Protein AF-A0A7U7H415-F1 (afdb_monomer_lite)

Structure (mmCIF, N/CA/C/O backbone):
data_AF-A0A7U7H415-F1
#
_entry.id   AF-A0A7U7H415-F1
#
loop_
_atom_site.group_PDB
_atom_site.id
_atom_site.type_symbol
_atom_site.label_atom_id
_atom_site.label_alt_id
_atom_site.label_comp_id
_atom_site.label_asym_id
_atom_site.label_entity_id
_atom_site.label_seq_id
_atom_site.pdbx_PDB_ins_code
_atom_site.Cartn_x
_atom_site.Cartn_y
_atom_site.Cartn_z
_atom_site.occupancy
_atom_site.B_iso_or_equiv
_atom_site.auth_seq_id
_atom_site.auth_comp_id
_atom_site.auth_asym_id
_atom_site.auth_atom_id
_atom_site.pdbx_PDB_model_num
ATOM 1 N N . MET A 1 1 ? -6.967 7.975 -3.319 1.00 53.31 1 MET A N 1
ATOM 2 C CA . MET A 1 1 ? -8.063 8.878 -2.902 1.00 53.31 1 MET A CA 1
ATOM 3 C C . MET A 1 1 ? -9.198 8.940 -3.927 1.00 53.31 1 MET A C 1
ATOM 5 O O . MET A 1 1 ? -10.279 8.524 -3.580 1.00 53.31 1 MET A O 1
ATOM 9 N N . PHE A 1 2 ? -9.007 9.382 -5.179 1.00 73.94 2 PHE A N 1
ATOM 10 C CA . PHE A 1 2 ? -10.122 9.473 -6.160 1.00 73.94 2 PHE A CA 1
ATOM 11 C C . PHE A 1 2 ? -9.848 8.736 -7.474 1.00 73.94 2 PHE A C 1
ATOM 13 O O . PHE A 1 2 ? -10.173 9.219 -8.550 1.00 73.94 2 PHE A O 1
ATOM 20 N N . GLY A 1 3 ? -9.106 7.629 -7.419 1.00 70.06 3 GLY A N 1
ATOM 21 C CA . GLY A 1 3 ? -8.664 6.934 -8.634 1.00 70.06 3 GLY A CA 1
ATOM 22 C C . GLY A 1 3 ? -7.634 7.697 -9.480 1.00 70.06 3 GLY A C 1
ATOM 23 O O . GLY A 1 3 ? -7.029 7.092 -10.345 1.00 70.06 3 GLY A O 1
ATOM 24 N N . MET A 1 4 ? -7.328 8.967 -9.181 1.00 78.62 4 MET A N 1
ATOM 25 C CA . MET A 1 4 ? -6.357 9.776 -9.943 1.00 78.62 4 MET A CA 1
ATOM 26 C C . MET A 1 4 ? -4.956 9.153 -10.049 1.00 78.62 4 MET A C 1
ATOM 28 O O . MET A 1 4 ? -4.253 9.397 -11.019 1.00 78.62 4 MET A O 1
ATOM 32 N N . HIS A 1 5 ? -4.555 8.312 -9.092 1.00 79.12 5 HIS A N 1
ATOM 33 C CA . HIS A 1 5 ? -3.291 7.574 -9.172 1.00 79.12 5 HIS A CA 1
ATOM 34 C C . HIS A 1 5 ? -3.245 6.592 -10.360 1.00 79.12 5 HIS A C 1
ATOM 36 O O . HIS A 1 5 ? -2.170 6.356 -10.903 1.00 79.12 5 HIS A O 1
ATOM 42 N N . TRP A 1 6 ? -4.397 6.099 -10.836 1.00 80.25 6 TRP A N 1
ATOM 43 C CA . TRP A 1 6 ? -4.485 5.288 -12.053 1.00 80.25 6 TRP A CA 1
ATOM 44 C C . TRP A 1 6 ? -4.117 6.068 -13.316 1.00 80.25 6 TRP A C 1
ATOM 46 O O . TRP A 1 6 ? -3.720 5.446 -14.291 1.00 80.25 6 TRP A O 1
ATOM 56 N N . ALA A 1 7 ? -4.161 7.407 -13.309 1.00 80.88 7 ALA A N 1
ATOM 57 C CA . ALA A 1 7 ? -3.691 8.210 -14.440 1.00 80.88 7 ALA A CA 1
ATOM 58 C C . ALA A 1 7 ? -2.160 8.148 -14.616 1.00 80.88 7 ALA A C 1
ATOM 60 O O . ALA A 1 7 ? -1.661 8.332 -15.724 1.00 80.88 7 ALA A O 1
ATOM 61 N N . LEU A 1 8 ? -1.412 7.850 -13.546 1.00 79.50 8 LEU A N 1
ATOM 62 C CA . LEU A 1 8 ? 0.048 7.711 -13.588 1.00 79.50 8 LEU A CA 1
ATOM 63 C C . LEU A 1 8 ? 0.495 6.329 -14.089 1.00 79.50 8 LEU A C 1
ATOM 65 O O . LEU A 1 8 ? 1.617 6.191 -14.573 1.00 79.50 8 LEU A O 1
ATOM 69 N N . ILE A 1 9 ? -0.374 5.316 -14.012 1.00 81.06 9 ILE A N 1
ATOM 70 C CA . ILE A 1 9 ? -0.049 3.935 -14.397 1.00 81.06 9 ILE A CA 1
ATOM 71 C C . ILE A 1 9 ? 0.220 3.804 -15.912 1.00 81.06 9 ILE A C 1
ATOM 73 O O . ILE A 1 9 ? 1.270 3.267 -16.260 1.00 81.06 9 ILE A O 1
ATOM 77 N N . PRO A 1 10 ? -0.620 4.322 -16.836 1.00 84.31 10 PRO A N 1
ATOM 78 C CA . PRO A 1 10 ? -0.323 4.294 -18.271 1.00 84.31 10 PRO A CA 1
ATOM 79 C C . PRO A 1 10 ? 0.980 5.007 -18.636 1.00 84.31 10 PRO A C 1
ATOM 81 O O . PRO A 1 10 ? 1.718 4.538 -19.499 1.00 84.31 10 PRO A O 1
ATOM 84 N N . LEU A 1 11 ? 1.284 6.116 -17.957 1.00 83.50 11 LEU A N 1
ATOM 85 C CA . LEU A 1 11 ? 2.518 6.867 -18.174 1.00 83.50 11 LEU A CA 1
ATOM 86 C C . LEU A 1 11 ? 3.742 6.049 -17.742 1.00 83.50 11 LEU A C 1
ATOM 88 O O . LEU A 1 11 ? 4.714 5.954 -18.486 1.00 83.50 11 LEU A O 1
ATOM 92 N N . ALA A 1 12 ? 3.655 5.385 -16.590 1.00 81.38 12 ALA A N 1
ATOM 93 C CA . ALA A 1 12 ? 4.679 4.465 -16.118 1.00 81.38 12 ALA A CA 1
ATOM 94 C C . ALA A 1 12 ? 4.859 3.247 -17.045 1.00 81.38 12 ALA A C 1
ATOM 96 O O . ALA A 1 12 ? 5.986 2.832 -17.298 1.00 81.38 12 ALA A O 1
ATOM 97 N N . ILE A 1 13 ? 3.774 2.693 -17.596 1.00 82.44 13 ILE A N 1
ATOM 98 C CA . ILE A 1 13 ? 3.838 1.593 -18.575 1.00 82.44 13 ILE A CA 1
ATOM 99 C C . ILE A 1 13 ? 4.510 2.056 -19.870 1.00 82.44 13 ILE A C 1
ATOM 101 O O . ILE A 1 13 ? 5.358 1.344 -20.402 1.00 82.44 13 ILE A O 1
ATOM 105 N N . SER A 1 14 ? 4.165 3.248 -20.365 1.00 84.81 14 SER A N 1
ATOM 106 C CA . SER A 1 14 ? 4.803 3.817 -21.555 1.00 84.81 14 SER A CA 1
ATOM 107 C C . SER A 1 14 ? 6.302 4.019 -21.346 1.00 84.81 14 SER A C 1
ATOM 109 O O . SER A 1 14 ? 7.074 3.736 -22.253 1.00 84.81 14 SER A O 1
ATOM 111 N N . ASP A 1 15 ? 6.709 4.471 -20.159 1.00 82.88 15 ASP A N 1
ATOM 112 C CA . ASP A 1 15 ? 8.112 4.666 -19.784 1.00 82.88 15 ASP A CA 1
ATOM 113 C C . ASP A 1 15 ? 8.876 3.331 -19.719 1.00 82.88 15 ASP A C 1
ATOM 115 O O . ASP A 1 15 ? 9.967 3.205 -20.272 1.00 82.88 15 ASP A O 1
ATOM 119 N N . VAL A 1 16 ? 8.266 2.277 -19.160 1.00 82.06 16 VAL A N 1
ATOM 120 C CA . VAL A 1 16 ? 8.834 0.917 -19.229 1.00 82.06 16 VAL A CA 1
ATOM 121 C C . VAL A 1 16 ? 8.930 0.423 -20.679 1.00 82.06 16 VAL A C 1
ATOM 123 O O . VAL A 1 16 ? 9.919 -0.214 -21.033 1.00 82.06 16 VAL A O 1
ATOM 126 N N . ALA A 1 17 ? 7.949 0.721 -21.535 1.00 82.31 17 ALA A N 1
ATOM 127 C CA . ALA A 1 17 ? 7.946 0.282 -22.931 1.00 82.31 17 ALA A CA 1
ATOM 128 C C . ALA A 1 17 ? 9.011 0.983 -23.795 1.00 82.31 17 ALA A C 1
ATOM 130 O O . ALA A 1 17 ? 9.560 0.358 -24.702 1.00 82.31 17 ALA A O 1
ATOM 131 N N . THR A 1 18 ? 9.315 2.258 -23.531 1.00 83.50 18 THR A N 1
ATOM 132 C CA . THR A 1 18 ? 10.300 3.035 -24.302 1.00 83.50 18 THR A CA 1
ATOM 133 C C . THR A 1 18 ? 11.710 2.957 -23.723 1.00 83.50 18 THR A C 1
ATOM 135 O O . THR A 1 18 ? 12.666 2.791 -24.477 1.00 83.50 18 THR A O 1
ATOM 138 N N . ASN A 1 19 ? 11.851 3.055 -22.398 1.00 77.06 19 ASN A N 1
ATOM 139 C CA . ASN A 1 19 ? 13.138 3.124 -21.698 1.00 77.06 19 ASN A CA 1
ATOM 140 C C . ASN A 1 19 ? 13.530 1.800 -21.018 1.00 77.06 19 ASN A C 1
ATOM 142 O O . ASN A 1 19 ? 14.575 1.725 -20.368 1.00 77.06 19 ASN A O 1
ATOM 146 N N . GLY A 1 20 ? 12.693 0.759 -21.111 1.00 75.06 20 GLY A N 1
ATOM 147 C CA . GLY A 1 20 ? 12.919 -0.547 -20.478 1.00 75.06 20 GLY A CA 1
ATOM 148 C C . GLY A 1 20 ? 12.824 -0.531 -18.948 1.00 75.06 20 GLY A C 1
ATOM 149 O O . GLY A 1 20 ? 13.028 -1.558 -18.302 1.00 75.06 20 GLY A O 1
ATOM 150 N N . SER A 1 21 ? 12.563 0.631 -18.346 1.00 73.06 21 SER A N 1
ATOM 151 C CA . SER A 1 21 ? 12.574 0.830 -16.902 1.00 73.06 21 SER A CA 1
ATOM 152 C C . SER A 1 21 ? 11.798 2.092 -16.532 1.00 73.06 21 SER A C 1
ATOM 154 O O . SER A 1 21 ? 11.775 3.037 -17.314 1.00 73.06 21 SER A O 1
ATOM 156 N N . SER A 1 22 ? 11.179 2.122 -15.349 1.00 79.50 22 SER A N 1
ATOM 157 C CA . SER A 1 22 ? 10.489 3.322 -14.866 1.00 79.50 22 SER A CA 1
ATOM 158 C C . SER A 1 22 ? 10.775 3.614 -13.397 1.00 79.50 22 SER A C 1
ATOM 160 O O . SER A 1 22 ? 10.629 2.751 -12.524 1.00 79.50 22 SER A O 1
ATOM 162 N N . SER A 1 23 ? 11.164 4.863 -13.131 1.00 77.69 23 SER A N 1
ATOM 163 C CA . SER A 1 23 ? 11.317 5.419 -11.778 1.00 77.69 23 SER A CA 1
ATOM 164 C C . SER A 1 23 ? 9.987 5.913 -11.202 1.00 77.69 23 SER A C 1
ATOM 166 O O . SER A 1 23 ? 9.815 5.990 -9.989 1.00 77.69 23 SER A O 1
ATOM 168 N N . ILE A 1 24 ? 9.016 6.228 -12.063 1.00 79.19 24 ILE A N 1
ATOM 169 C CA . ILE A 1 24 ? 7.673 6.645 -11.637 1.00 79.19 24 ILE A CA 1
ATOM 170 C C . ILE A 1 24 ? 6.926 5.439 -11.074 1.00 79.19 24 ILE A C 1
ATOM 172 O O . ILE A 1 24 ? 6.303 5.532 -10.017 1.00 79.19 24 ILE A O 1
ATOM 176 N N . LEU A 1 25 ? 7.047 4.285 -11.740 1.00 79.19 25 LEU A N 1
ATOM 177 C CA . LEU A 1 25 ? 6.444 3.041 -11.271 1.00 79.19 25 LEU A CA 1
ATOM 178 C C . LEU A 1 25 ? 7.008 2.600 -9.916 1.00 79.19 25 LEU A C 1
ATOM 180 O O . LEU A 1 25 ? 6.252 2.147 -9.061 1.00 79.19 25 LEU A O 1
ATOM 184 N N . SER A 1 26 ? 8.320 2.757 -9.702 1.00 76.12 26 SER A N 1
ATOM 185 C CA . SER A 1 26 ? 8.953 2.379 -8.436 1.00 76.12 26 SER A CA 1
ATOM 186 C C . SER A 1 26 ? 8.457 3.250 -7.279 1.00 76.12 26 SER A C 1
ATOM 188 O O . SER A 1 26 ? 8.072 2.714 -6.241 1.00 76.12 26 SER A O 1
ATOM 190 N N . ALA A 1 27 ? 8.366 4.568 -7.477 1.00 79.19 27 ALA A N 1
ATOM 191 C CA . ALA A 1 27 ? 7.811 5.488 -6.485 1.00 79.19 27 ALA A CA 1
ATOM 192 C C . ALA A 1 27 ? 6.310 5.249 -6.217 1.00 79.19 27 ALA A C 1
ATOM 194 O O . ALA A 1 27 ? 5.860 5.398 -5.082 1.00 79.19 27 ALA A O 1
ATOM 195 N N . ALA A 1 28 ? 5.534 4.829 -7.223 1.00 80.25 28 ALA A N 1
ATOM 196 C CA . ALA A 1 28 ? 4.093 4.595 -7.086 1.00 80.25 28 ALA A CA 1
ATOM 197 C C . ALA A 1 28 ? 3.733 3.396 -6.186 1.00 80.25 28 ALA A C 1
ATOM 199 O O . ALA A 1 28 ? 2.608 3.316 -5.695 1.00 80.25 28 ALA A O 1
ATOM 200 N N . LEU A 1 29 ? 4.674 2.477 -5.941 1.00 80.25 29 LEU A N 1
ATOM 201 C CA . LEU A 1 29 ? 4.458 1.292 -5.100 1.00 80.25 29 LEU A CA 1
ATOM 202 C C . LEU A 1 29 ? 4.673 1.551 -3.608 1.00 80.25 29 LEU A C 1
ATOM 204 O O . LEU A 1 29 ? 4.130 0.833 -2.767 1.00 80.25 29 LEU A O 1
ATOM 208 N N . LEU A 1 30 ? 5.446 2.578 -3.265 1.00 84.31 30 LEU A N 1
ATOM 209 C CA . LEU A 1 30 ? 5.773 2.924 -1.881 1.00 84.31 30 LEU A CA 1
ATOM 210 C C . LEU A 1 30 ? 4.564 3.250 -1.012 1.00 84.31 30 LEU A C 1
ATOM 212 O O . LEU A 1 30 ? 4.520 2.732 0.104 1.00 84.31 30 LEU A O 1
ATOM 216 N N . PRO A 1 31 ? 3.560 4.007 -1.494 1.00 85.12 31 PRO A N 1
ATOM 217 C CA . PRO A 1 31 ? 2.330 4.232 -0.749 1.00 85.12 31 PRO A CA 1
ATOM 218 C C . PRO A 1 31 ? 1.690 2.949 -0.210 1.00 85.12 31 PRO A C 1
ATOM 220 O O . PRO A 1 31 ? 1.191 2.954 0.912 1.00 85.12 31 PRO A O 1
ATOM 223 N N . CYS A 1 32 ? 1.763 1.826 -0.935 1.00 85.88 32 CYS A N 1
ATOM 224 C CA . CYS A 1 32 ? 1.200 0.555 -0.473 1.00 85.88 32 CYS A CA 1
ATOM 225 C C . CYS A 1 32 ? 1.933 -0.020 0.749 1.00 85.88 32 CYS A C 1
ATOM 227 O O . CYS A 1 32 ? 1.306 -0.517 1.691 1.00 85.88 32 CYS A O 1
ATOM 229 N N . PHE A 1 33 ? 3.261 0.087 0.767 1.00 86.50 33 PHE A N 1
ATOM 230 C CA . PHE A 1 33 ? 4.087 -0.386 1.878 1.00 86.50 33 PHE A CA 1
ATOM 231 C C . PHE A 1 33 ? 4.018 0.555 3.078 1.00 86.50 33 PHE A C 1
ATOM 233 O O . PHE A 1 33 ? 3.853 0.090 4.206 1.00 86.50 33 PHE A O 1
ATOM 240 N N . THR A 1 34 ? 4.041 1.868 2.845 1.00 86.06 34 THR A N 1
ATOM 241 C CA . THR A 1 34 ? 3.857 2.863 3.905 1.00 86.06 34 THR A CA 1
ATOM 242 C C . THR A 1 34 ? 2.501 2.698 4.584 1.00 86.06 34 THR A C 1
ATOM 244 O O . THR A 1 34 ? 2.413 2.735 5.809 1.00 86.06 34 THR A O 1
ATOM 247 N N . GLN A 1 35 ? 1.447 2.433 3.808 1.00 86.69 35 GLN A N 1
ATOM 248 C CA . GLN A 1 35 ? 0.107 2.203 4.342 1.00 86.69 35 GLN A CA 1
ATOM 249 C C . GLN A 1 35 ? 0.028 0.933 5.194 1.00 86.69 35 GLN A C 1
ATOM 251 O O . GLN A 1 35 ? -0.581 0.938 6.265 1.00 86.69 35 GLN A O 1
ATOM 256 N N . THR A 1 36 ? 0.699 -0.136 4.760 1.00 87.12 36 THR A N 1
ATOM 257 C CA . THR A 1 36 ? 0.854 -1.357 5.563 1.00 87.12 36 THR A CA 1
ATOM 258 C C . THR A 1 36 ? 1.589 -1.062 6.876 1.00 87.12 36 THR A C 1
ATOM 260 O O . THR A 1 36 ? 1.157 -1.510 7.935 1.00 87.12 36 THR A O 1
ATOM 263 N N . GLY A 1 37 ? 2.642 -0.241 6.839 1.00 85.69 37 GLY A N 1
ATOM 264 C CA . GLY A 1 37 ? 3.365 0.213 8.031 1.00 85.69 37 GLY A CA 1
ATOM 265 C C . GLY A 1 37 ? 2.504 1.018 9.008 1.00 85.69 37 GLY A C 1
ATOM 266 O O . GLY A 1 37 ? 2.560 0.798 10.218 1.00 85.69 37 GLY A O 1
ATOM 267 N N . VAL A 1 38 ? 1.654 1.909 8.493 1.00 85.25 38 VAL A N 1
ATOM 268 C CA . VAL A 1 38 ? 0.708 2.695 9.303 1.00 85.25 38 VAL A CA 1
ATOM 269 C C . VAL A 1 38 ? -0.343 1.798 9.963 1.00 85.25 38 VAL A C 1
ATOM 271 O O . VAL A 1 38 ? -0.631 1.977 11.144 1.00 85.25 38 VAL A O 1
ATOM 274 N N . LEU A 1 39 ? -0.885 0.805 9.250 1.00 85.19 39 LEU A N 1
ATOM 275 C CA . LEU A 1 39 ? -1.809 -0.179 9.831 1.00 85.19 39 LEU A CA 1
ATOM 276 C C . LEU A 1 39 ? -1.162 -0.967 10.967 1.00 85.19 39 LEU A C 1
ATOM 278 O O . LEU A 1 39 ? -1.771 -1.108 12.023 1.00 85.19 39 LEU A O 1
ATOM 282 N N . VAL A 1 40 ? 0.071 -1.445 10.776 1.00 85.94 40 VAL A N 1
ATOM 283 C CA . VAL A 1 40 ? 0.816 -2.161 11.824 1.00 85.94 40 VAL A CA 1
ATOM 284 C C . VAL A 1 40 ? 1.015 -1.266 13.045 1.00 85.94 40 VAL A C 1
ATOM 286 O O . VAL A 1 40 ? 0.753 -1.700 14.167 1.00 85.94 40 VAL A O 1
ATOM 289 N N . ALA A 1 41 ? 1.395 -0.002 12.840 1.00 83.31 41 ALA A N 1
ATOM 290 C CA . ALA A 1 41 ? 1.543 0.968 13.922 1.00 83.31 41 ALA A CA 1
ATOM 291 C C . ALA A 1 41 ? 0.232 1.164 14.705 1.00 83.31 41 ALA A C 1
ATOM 293 O O . ALA A 1 41 ? 0.231 1.143 15.937 1.00 83.31 41 ALA A O 1
ATOM 294 N N . ILE A 1 42 ? -0.894 1.306 13.995 1.00 81.12 42 ILE A N 1
ATOM 295 C CA . ILE A 1 42 ? -2.226 1.448 14.596 1.00 81.12 42 ILE A CA 1
ATOM 296 C C . ILE A 1 42 ? -2.620 0.172 15.348 1.00 81.12 42 ILE A C 1
ATOM 298 O O . ILE A 1 42 ? -3.096 0.262 16.475 1.00 81.12 42 ILE A O 1
ATOM 302 N N . MET A 1 43 ? -2.382 -1.011 14.776 1.00 80.81 43 MET A N 1
ATOM 303 C CA . MET A 1 43 ? -2.710 -2.299 15.395 1.00 80.81 43 MET A CA 1
ATOM 304 C C . MET A 1 43 ? -1.915 -2.575 16.674 1.00 80.81 43 MET A C 1
ATOM 306 O O . MET A 1 43 ? -2.463 -3.162 17.603 1.00 80.81 43 MET A O 1
ATOM 310 N N . LEU A 1 44 ? -0.643 -2.166 16.729 1.00 82.06 44 LEU A N 1
ATOM 311 C CA . LEU A 1 44 ? 0.202 -2.341 17.914 1.00 82.06 44 LEU A CA 1
ATOM 312 C C . LEU A 1 44 ? -0.132 -1.342 19.029 1.00 82.06 44 LEU A C 1
ATOM 314 O O . LEU A 1 44 ? 0.009 -1.675 20.204 1.00 82.06 44 LEU A O 1
ATOM 318 N N . LYS A 1 45 ? -0.565 -0.124 18.678 1.00 77.38 45 LYS A N 1
ATOM 319 C CA . LYS A 1 45 ? -0.872 0.935 19.654 1.00 77.38 45 LYS A CA 1
ATOM 320 C C . LYS A 1 45 ? -2.327 0.966 20.109 1.00 77.38 45 LYS A C 1
ATOM 322 O O . LYS A 1 45 ? -2.596 1.427 21.218 1.00 77.38 45 LYS A O 1
ATOM 327 N N . THR A 1 46 ? -3.271 0.529 19.279 1.00 75.56 46 THR A N 1
ATOM 328 C CA . THR A 1 46 ? -4.691 0.618 19.623 1.00 75.56 46 THR A CA 1
ATOM 329 C C . THR A 1 46 ? -5.058 -0.358 20.738 1.00 75.56 46 THR A C 1
ATOM 331 O O . THR A 1 46 ? -4.750 -1.548 20.680 1.00 75.56 46 THR A O 1
ATOM 334 N N . LYS A 1 47 ? -5.750 0.151 21.760 1.00 70.25 47 LYS A N 1
ATOM 335 C CA . LYS A 1 47 ? -6.388 -0.663 22.808 1.00 70.25 47 LYS A CA 1
ATOM 336 C C . LYS A 1 47 ? -7.874 -0.903 22.526 1.00 70.25 47 LYS A C 1
ATOM 338 O O . LYS A 1 47 ? -8.489 -1.742 23.172 1.00 70.25 47 LYS A O 1
ATOM 343 N N . GLU A 1 48 ? -8.429 -0.190 21.548 1.00 77.88 48 GLU A N 1
ATOM 344 C CA . GLU A 1 48 ? -9.833 -0.265 21.154 1.00 77.88 48 GLU A CA 1
ATOM 345 C C . GLU A 1 48 ? -10.091 -1.489 20.267 1.00 77.88 48 GLU A C 1
ATOM 347 O O . GLU A 1 48 ? -9.561 -1.606 19.155 1.00 77.88 48 GLU A O 1
ATOM 352 N N . GLU A 1 49 ? -10.960 -2.387 20.731 1.00 76.25 49 GLU A N 1
ATOM 353 C CA . GLU A 1 49 ? -11.311 -3.630 20.033 1.00 76.25 49 GLU A CA 1
ATOM 354 C C . GLU A 1 49 ? -11.935 -3.370 18.652 1.00 76.25 49 GLU A C 1
ATOM 356 O O . GLU A 1 49 ? -11.635 -4.067 17.678 1.00 76.25 49 GLU A O 1
ATOM 361 N N . LYS A 1 50 ? -12.733 -2.300 18.531 1.00 77.38 50 LYS A N 1
ATOM 362 C CA . LYS A 1 50 ? -13.374 -1.895 17.269 1.00 77.38 50 LYS A CA 1
ATOM 363 C C . LYS A 1 50 ? -12.349 -1.568 16.184 1.00 77.38 50 LYS A C 1
ATOM 365 O O . LYS A 1 50 ? -12.453 -2.056 15.062 1.00 77.38 50 LYS A O 1
ATOM 370 N N . VAL A 1 51 ? -11.328 -0.783 16.530 1.00 78.69 51 VAL A N 1
ATOM 371 C CA . VAL A 1 51 ? -10.263 -0.391 15.593 1.00 78.69 51 VAL A CA 1
ATOM 372 C C . VAL A 1 51 ? -9.442 -1.613 15.193 1.00 78.69 51 VAL A C 1
ATOM 374 O O . VAL A 1 51 ? -9.115 -1.783 14.019 1.00 78.69 51 VAL A O 1
ATOM 377 N N . ARG A 1 52 ? -9.155 -2.504 16.149 1.00 79.75 52 ARG A N 1
ATOM 378 C CA . ARG A 1 52 ? -8.402 -3.737 15.901 1.00 79.75 52 ARG A CA 1
ATOM 379 C C . ARG A 1 52 ? -9.132 -4.680 14.942 1.00 79.75 52 ARG A C 1
ATOM 381 O O . ARG A 1 52 ? -8.503 -5.200 14.025 1.00 79.75 52 ARG A O 1
ATOM 388 N N . THR A 1 53 ? -10.444 -4.836 15.111 1.00 81.19 53 THR A N 1
ATOM 389 C CA . THR A 1 53 ? -11.280 -5.719 14.278 1.00 81.19 53 THR A CA 1
ATOM 390 C C . THR A 1 53 ? -11.294 -5.284 12.812 1.00 81.19 53 THR A C 1
ATOM 392 O O .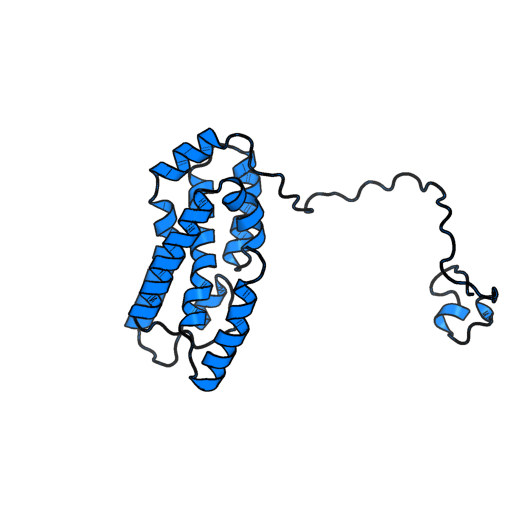 THR A 1 53 ? -11.192 -6.128 11.930 1.00 81.19 53 THR A O 1
ATOM 395 N N . ILE A 1 54 ? -11.343 -3.975 12.539 1.00 83.62 54 ILE A N 1
ATOM 396 C CA . ILE A 1 54 ? -11.332 -3.428 11.168 1.00 83.62 54 ILE A CA 1
ATOM 397 C C . ILE A 1 54 ? -9.906 -3.405 10.586 1.00 83.62 54 ILE A C 1
ATOM 399 O O . ILE A 1 54 ? -9.708 -3.606 9.388 1.00 83.62 54 ILE A O 1
ATOM 403 N N . SER A 1 55 ? -8.890 -3.198 11.430 1.00 82.38 55 SER A N 1
ATOM 404 C CA . SER A 1 55 ? -7.497 -3.075 10.978 1.00 82.38 55 SER A CA 1
ATOM 405 C C . SER A 1 55 ? -6.884 -4.401 10.525 1.00 82.38 55 SER A C 1
ATOM 407 O O . SER A 1 55 ? -6.085 -4.398 9.595 1.00 82.38 55 SER A O 1
ATOM 409 N N . ILE A 1 56 ? -7.262 -5.536 11.126 1.00 85.69 56 ILE A N 1
ATOM 410 C CA . ILE A 1 56 ? -6.749 -6.868 10.750 1.00 85.69 56 ILE A CA 1
ATOM 411 C C . ILE A 1 56 ? -7.046 -7.226 9.277 1.00 85.69 56 ILE A C 1
ATOM 413 O O . ILE A 1 56 ? -6.095 -7.498 8.541 1.00 85.69 56 ILE A O 1
ATOM 417 N N . PRO A 1 57 ? -8.307 -7.219 8.796 1.00 86.25 57 PRO A N 1
ATOM 418 C CA . PRO A 1 57 ? -8.600 -7.538 7.398 1.00 86.25 57 PRO A CA 1
ATOM 419 C C . PRO A 1 57 ? -8.019 -6.490 6.439 1.00 86.25 57 PRO A C 1
ATOM 421 O O . PRO A 1 57 ? -7.520 -6.842 5.368 1.00 86.25 57 PRO A O 1
ATOM 424 N N . ALA A 1 58 ? -8.002 -5.214 6.840 1.00 86.19 58 ALA A N 1
ATOM 425 C CA . ALA A 1 58 ? -7.375 -4.147 6.066 1.00 86.19 58 ALA A CA 1
ATOM 426 C C . ALA A 1 58 ? -5.853 -4.336 5.914 1.00 86.19 58 ALA A C 1
ATOM 428 O O . ALA A 1 58 ? -5.310 -4.066 4.844 1.00 86.19 58 ALA A O 1
ATOM 429 N N . PHE A 1 59 ? -5.176 -4.837 6.948 1.00 87.56 59 PHE A N 1
ATOM 430 C CA . PHE A 1 59 ? -3.752 -5.169 6.923 1.00 87.56 59 PHE A CA 1
ATOM 431 C C . PHE A 1 59 ? -3.448 -6.358 6.005 1.00 87.56 59 PHE A C 1
ATOM 433 O O . PHE A 1 59 ? -2.517 -6.301 5.205 1.00 87.56 59 PHE A O 1
ATOM 440 N N . VAL A 1 60 ? -4.252 -7.425 6.069 1.00 88.06 60 VAL A N 1
ATOM 441 C CA . VAL A 1 60 ? -4.085 -8.572 5.159 1.00 88.06 60 VAL A CA 1
ATOM 442 C C . VAL A 1 60 ? -4.237 -8.115 3.709 1.00 88.06 60 VAL A C 1
ATOM 444 O O . VAL A 1 60 ? -3.393 -8.426 2.873 1.00 88.06 60 VAL A O 1
ATOM 447 N N . SER A 1 61 ? -5.261 -7.310 3.425 1.00 87.94 61 SER A N 1
ATOM 448 C CA . SER A 1 61 ? -5.466 -6.707 2.108 1.00 87.94 61 SER A CA 1
ATOM 449 C C . SER A 1 61 ? -4.263 -5.867 1.655 1.00 87.94 61 SER A C 1
ATOM 451 O O . SER A 1 61 ? -3.819 -5.986 0.509 1.00 87.94 61 SER A O 1
ATOM 453 N N . SER A 1 62 ? -3.688 -5.055 2.549 1.00 86.19 62 SER A N 1
ATOM 454 C CA . SER A 1 62 ? -2.585 -4.157 2.196 1.00 86.19 62 SER A CA 1
ATOM 455 C C . SER A 1 62 ? -1.285 -4.901 1.872 1.00 86.19 62 SER A C 1
ATOM 457 O O . SER A 1 62 ? -0.558 -4.467 0.978 1.00 86.19 62 SER A O 1
ATOM 459 N N . ILE A 1 63 ? -1.024 -6.057 2.501 1.00 86.12 63 ILE A N 1
ATOM 460 C CA . ILE A 1 63 ? 0.114 -6.935 2.157 1.00 86.12 63 ILE A CA 1
ATOM 461 C C . ILE A 1 63 ? 0.050 -7.383 0.691 1.00 86.12 63 ILE A C 1
ATOM 463 O O . ILE A 1 63 ? 1.079 -7.454 0.015 1.00 86.12 63 ILE A O 1
ATOM 467 N N . PHE A 1 64 ? -1.151 -7.655 0.183 1.00 85.62 64 PHE A N 1
ATOM 468 C CA . PHE A 1 64 ? -1.369 -8.043 -1.212 1.00 85.62 64 PHE A CA 1
ATOM 469 C C . PHE A 1 64 ? -1.440 -6.846 -2.174 1.00 85.62 64 PHE A C 1
ATOM 471 O O . PHE A 1 64 ? -1.665 -7.023 -3.367 1.00 85.62 64 PHE A O 1
ATOM 478 N N . GLY A 1 65 ? -1.194 -5.629 -1.681 1.00 79.88 65 GLY A N 1
ATOM 479 C CA . GLY A 1 65 ? -1.177 -4.410 -2.487 1.00 79.88 65 GLY A CA 1
ATOM 480 C C . GLY A 1 65 ? -2.548 -3.766 -2.680 1.00 79.88 65 GLY A C 1
ATOM 481 O O . GLY A 1 65 ? -2.641 -2.782 -3.407 1.00 79.88 65 GLY A O 1
ATOM 482 N N . VAL A 1 66 ? -3.590 -4.271 -2.014 1.00 84.38 66 VAL A N 1
ATOM 483 C CA . VAL A 1 66 ? -4.940 -3.693 -2.038 1.00 84.38 66 VAL A CA 1
ATOM 484 C C . VAL A 1 66 ? -5.098 -2.803 -0.808 1.00 84.38 66 VAL A C 1
ATOM 486 O O . VAL A 1 66 ? -5.206 -3.280 0.324 1.00 84.38 66 VAL A O 1
ATOM 489 N N . THR A 1 67 ? -5.068 -1.490 -1.015 1.00 87.12 67 THR A N 1
ATOM 490 C CA . THR A 1 67 ? -4.961 -0.496 0.070 1.00 87.12 67 THR A CA 1
ATOM 491 C C . THR A 1 67 ? -6.271 0.221 0.369 1.00 87.12 67 THR A C 1
ATOM 493 O O . THR A 1 67 ? -6.376 0.917 1.375 1.00 87.12 67 THR A O 1
ATOM 496 N N . GLU A 1 68 ? -7.295 0.016 -0.448 1.00 85.12 68 GLU A N 1
ATOM 497 C CA . GLU A 1 68 ? -8.629 0.592 -0.327 1.00 85.12 68 GLU A CA 1
ATOM 498 C C . GLU A 1 68 ? -9.254 0.379 1.062 1.00 85.12 68 GLU A C 1
ATOM 500 O O . GLU A 1 68 ? -9.626 1.380 1.685 1.00 85.12 68 GLU A O 1
ATOM 505 N N . PRO A 1 69 ? -9.324 -0.849 1.618 1.00 83.44 69 PRO A N 1
ATOM 506 C CA . PRO A 1 69 ? -9.915 -1.046 2.941 1.00 83.44 69 PRO A CA 1
ATOM 507 C C . PRO A 1 69 ? -9.105 -0.368 4.053 1.00 83.44 69 PRO A C 1
ATOM 509 O O . PRO A 1 69 ? -9.678 0.117 5.024 1.00 83.44 69 PRO A O 1
ATOM 512 N N . ALA A 1 70 ? -7.785 -0.253 3.905 1.00 84.00 70 ALA A N 1
ATOM 513 C CA . ALA A 1 70 ? -6.935 0.443 4.870 1.00 84.00 70 ALA A CA 1
ATOM 514 C C . ALA A 1 70 ? -7.097 1.963 4.813 1.00 84.00 70 ALA A C 1
ATOM 516 O O . ALA A 1 70 ? -7.150 2.656 5.834 1.00 84.00 70 ALA A O 1
ATOM 517 N N . ILE A 1 71 ? -7.154 2.487 3.591 1.00 85.44 71 ILE A N 1
ATOM 518 C CA . ILE A 1 71 ? -7.311 3.902 3.315 1.00 85.44 71 ILE A CA 1
ATOM 519 C C . ILE A 1 71 ? -8.659 4.376 3.847 1.00 85.44 71 ILE A C 1
ATOM 521 O O . ILE A 1 71 ? -8.692 5.202 4.755 1.00 85.44 71 ILE A O 1
ATOM 525 N N . TYR A 1 72 ? -9.757 3.826 3.332 1.00 84.88 72 TYR A N 1
ATOM 526 C CA . TYR A 1 72 ? -11.096 4.309 3.662 1.00 84.88 72 TYR A CA 1
ATOM 527 C C . TYR A 1 72 ? -11.593 3.802 5.016 1.00 84.88 72 TYR A C 1
ATOM 529 O O . TYR A 1 72 ? -12.350 4.507 5.676 1.00 84.88 72 TYR A O 1
ATOM 537 N N . GLY A 1 73 ? -11.159 2.614 5.446 1.00 78.00 73 GLY A N 1
ATOM 538 C CA . GLY A 1 73 ? -11.641 1.999 6.682 1.00 78.00 73 GLY A CA 1
ATOM 539 C C . GLY A 1 73 ? -10.927 2.441 7.951 1.00 78.00 73 GLY A C 1
ATOM 540 O O . GLY A 1 73 ? -11.538 2.408 9.014 1.00 78.00 73 GLY A O 1
ATOM 541 N N . VAL A 1 74 ? -9.661 2.865 7.871 1.00 80.31 74 VAL A N 1
ATOM 542 C CA . VAL A 1 74 ? -8.861 3.148 9.078 1.00 80.31 74 VAL A CA 1
ATOM 543 C C . VAL A 1 74 ? -8.171 4.505 9.005 1.00 80.31 74 VAL A C 1
ATOM 545 O O . VAL A 1 74 ? -8.368 5.357 9.867 1.00 80.31 74 VAL A O 1
ATOM 548 N N . THR A 1 75 ? -7.364 4.744 7.971 1.00 80.81 75 THR A N 1
ATOM 549 C CA . THR A 1 75 ? -6.468 5.917 7.964 1.00 80.81 75 THR A CA 1
ATOM 550 C C . THR A 1 75 ? -7.157 7.234 7.601 1.00 80.81 75 THR A C 1
ATOM 552 O O . THR A 1 75 ? -6.824 8.262 8.194 1.00 80.81 75 THR A O 1
ATOM 555 N N . LEU A 1 76 ? -8.123 7.225 6.671 1.00 82.12 76 LEU A N 1
ATOM 556 C CA . LEU A 1 76 ? -8.859 8.418 6.243 1.00 82.12 76 LEU A CA 1
ATOM 557 C C . LEU A 1 76 ? -9.750 8.994 7.362 1.00 82.12 76 LEU A C 1
ATOM 559 O O . LEU A 1 76 ? -9.649 10.200 7.594 1.00 82.12 76 LEU A O 1
ATOM 563 N N . PRO A 1 77 ? -10.554 8.194 8.102 1.00 79.31 77 PRO A N 1
ATOM 564 C CA . PRO A 1 77 ? -11.343 8.712 9.224 1.00 79.31 77 PRO A CA 1
ATOM 565 C C . PRO A 1 77 ? -10.472 9.370 10.301 1.00 79.31 77 PRO A C 1
ATOM 567 O O . PRO A 1 77 ? -10.809 10.429 10.824 1.00 79.31 77 PRO A O 1
ATOM 570 N N . MET A 1 78 ? -9.292 8.798 10.562 1.00 74.88 78 MET A N 1
ATOM 571 C CA . MET A 1 78 ? -8.360 9.303 11.571 1.00 74.88 78 MET A CA 1
ATOM 572 C C . MET A 1 78 ? -7.536 10.521 11.115 1.00 74.88 78 MET A C 1
ATOM 574 O O . MET A 1 78 ? -6.887 11.135 11.961 1.00 74.88 78 MET A O 1
ATOM 578 N N . LYS A 1 79 ? -7.552 10.874 9.814 1.00 79.25 79 LYS A N 1
ATOM 579 C CA . LYS A 1 79 ? -6.863 11.999 9.131 1.00 79.25 79 LYS A CA 1
ATOM 580 C C . LYS A 1 79 ? -5.339 12.070 9.314 1.00 79.25 79 LYS A C 1
ATOM 582 O O . LYS A 1 79 ? -4.596 12.053 8.338 1.00 79.25 79 LYS A O 1
ATOM 587 N N . THR A 1 80 ? -4.849 12.133 10.546 1.00 78.06 80 THR A N 1
ATOM 588 C CA . THR A 1 80 ? -3.428 12.204 10.906 1.00 78.06 80 THR A CA 1
ATOM 589 C C . THR A 1 80 ? -2.622 11.015 10.371 1.00 78.06 80 THR A C 1
ATOM 591 O O . THR A 1 80 ? -1.604 11.256 9.720 1.00 78.06 80 THR A O 1
ATOM 594 N N . PRO A 1 81 ? -3.053 9.742 10.537 1.00 81.25 81 PRO A N 1
ATOM 595 C CA . PRO 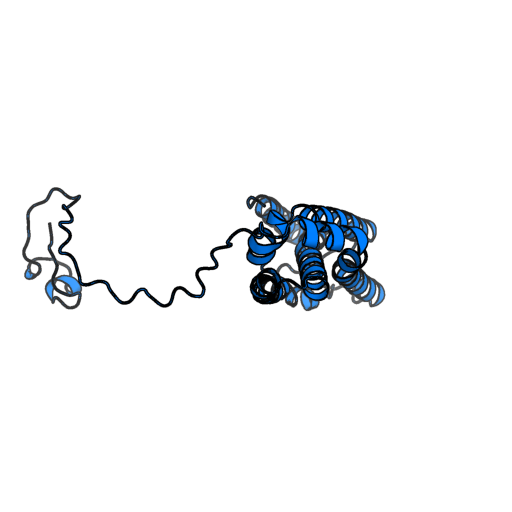A 1 81 ? -2.310 8.609 9.985 1.00 81.25 81 PRO A CA 1
ATOM 596 C C . PRO A 1 81 ? -2.238 8.649 8.456 1.00 81.25 81 PRO A C 1
ATOM 598 O O . PRO A 1 81 ? -1.222 8.267 7.880 1.00 81.25 81 PRO A O 1
ATOM 601 N N . PHE A 1 82 ? -3.281 9.173 7.804 1.00 83.75 82 PHE A N 1
ATOM 602 C CA . PHE A 1 82 ? -3.299 9.362 6.359 1.00 83.75 82 PHE A CA 1
ATOM 603 C C . PHE A 1 82 ? -2.253 10.392 5.903 1.00 83.75 82 PHE A C 1
ATOM 605 O O . PHE A 1 82 ? -1.438 10.079 5.037 1.00 83.75 82 PHE A O 1
ATOM 612 N N . TYR A 1 83 ? -2.189 11.577 6.517 1.00 83.94 83 TYR A N 1
ATOM 613 C CA . TYR A 1 83 ? -1.178 12.579 6.146 1.00 83.94 83 TYR A CA 1
ATOM 614 C C . TYR A 1 83 ? 0.254 12.096 6.384 1.00 83.94 83 TYR A C 1
ATOM 616 O O . TYR A 1 83 ? 1.130 12.351 5.557 1.00 83.94 83 TYR A O 1
ATOM 624 N N . ILE A 1 84 ? 0.487 11.348 7.466 1.00 83.75 84 ILE A N 1
ATOM 625 C CA . ILE A 1 84 ? 1.801 10.754 7.729 1.00 83.75 84 ILE A CA 1
ATOM 626 C C . ILE A 1 84 ? 2.149 9.719 6.653 1.00 83.75 84 ILE A C 1
ATOM 628 O O . ILE A 1 84 ? 3.272 9.724 6.152 1.00 83.75 84 ILE A O 1
ATOM 632 N N . SER A 1 85 ? 1.189 8.878 6.247 1.00 85.38 85 SER A N 1
ATOM 633 C CA . SER A 1 85 ? 1.402 7.916 5.159 1.00 85.38 85 SER A CA 1
ATOM 634 C C . SER A 1 85 ? 1.816 8.610 3.856 1.00 85.38 85 SER A C 1
ATOM 636 O O . SER A 1 85 ? 2.750 8.162 3.192 1.00 85.38 85 SER A O 1
ATOM 638 N N . CYS A 1 86 ? 1.196 9.747 3.526 1.00 87.56 86 CYS A N 1
ATOM 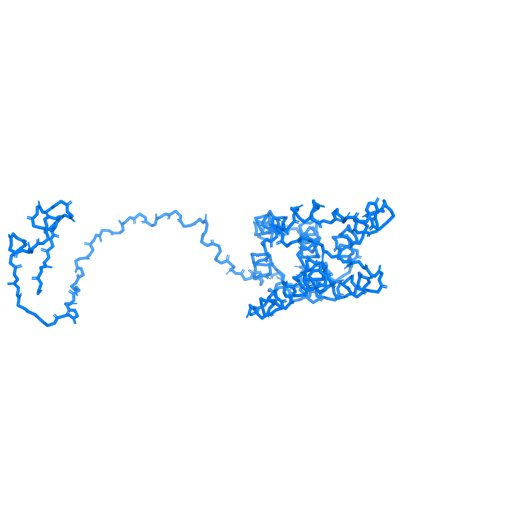639 C CA . CYS A 1 86 ? 1.529 10.524 2.336 1.00 87.56 86 CYS A CA 1
ATOM 640 C C . CYS A 1 86 ? 2.938 11.122 2.428 1.00 87.56 86 CYS A C 1
ATOM 642 O O . CYS A 1 86 ? 3.739 10.906 1.524 1.00 87.56 86 CYS A O 1
ATOM 644 N N . GLY A 1 87 ? 3.267 11.803 3.532 1.00 86.31 87 GLY A N 1
ATOM 645 C CA . GLY A 1 87 ? 4.569 12.458 3.697 1.00 86.31 87 GLY A CA 1
ATOM 646 C C . GLY A 1 87 ? 5.744 11.476 3.735 1.00 86.31 87 GLY A C 1
ATOM 647 O O . GLY A 1 87 ? 6.774 11.712 3.105 1.00 86.31 87 GLY A O 1
ATOM 648 N N . VAL A 1 88 ? 5.586 10.333 4.412 1.00 86.19 88 VAL A N 1
ATOM 649 C CA . VAL A 1 88 ? 6.620 9.283 4.430 1.00 86.19 88 VAL A CA 1
ATOM 650 C C . VAL A 1 88 ? 6.784 8.657 3.042 1.00 86.19 88 VAL A C 1
ATOM 652 O O . VAL A 1 88 ? 7.912 8.414 2.612 1.00 86.19 88 VAL A O 1
ATOM 655 N N . SER A 1 89 ? 5.683 8.436 2.316 1.00 85.88 89 SER A N 1
ATOM 656 C CA . SER A 1 89 ? 5.738 7.891 0.953 1.00 85.88 89 SER A CA 1
ATOM 657 C C . SER A 1 89 ? 6.402 8.850 -0.029 1.00 85.88 89 SER A C 1
ATOM 659 O O . SER A 1 89 ? 7.162 8.403 -0.882 1.00 85.88 89 SER A O 1
ATOM 661 N N . GLU A 1 90 ? 6.159 10.155 0.103 1.00 86.75 90 GLU A N 1
ATOM 662 C CA . GLU A 1 90 ? 6.810 11.186 -0.706 1.00 86.75 90 GLU A CA 1
ATOM 663 C C . GLU A 1 90 ? 8.320 11.220 -0.453 1.00 86.75 90 GLU A C 1
ATOM 665 O O . GLU A 1 90 ? 9.100 11.141 -1.401 1.00 86.75 90 GLU A O 1
ATOM 670 N N . LEU A 1 91 ? 8.742 11.244 0.816 1.00 87.62 91 LEU A N 1
ATOM 671 C CA . LEU A 1 91 ? 10.160 11.259 1.180 1.00 87.62 91 LEU A CA 1
ATOM 672 C C . LEU A 1 91 ? 10.887 10.004 0.675 1.00 87.62 91 LEU A C 1
ATOM 674 O O . LEU A 1 91 ? 11.979 10.092 0.111 1.00 87.62 91 LEU A O 1
ATOM 678 N N . MET A 1 92 ? 10.269 8.835 0.847 1.00 84.88 92 MET A N 1
ATOM 679 C CA . MET A 1 92 ? 10.844 7.570 0.400 1.00 84.88 92 MET A CA 1
ATOM 680 C C . MET A 1 92 ? 10.848 7.456 -1.133 1.00 84.88 92 MET A C 1
ATOM 682 O O . MET A 1 92 ? 11.812 6.954 -1.712 1.00 84.88 92 MET A O 1
ATOM 686 N N . GLY A 1 93 ? 9.810 7.965 -1.804 1.00 83.75 93 GLY A N 1
ATOM 687 C CA . GLY A 1 93 ? 9.712 7.990 -3.264 1.00 83.75 93 GLY A CA 1
ATOM 688 C C . GLY A 1 93 ? 10.757 8.911 -3.883 1.00 83.75 93 GLY A C 1
ATOM 689 O O . GLY A 1 93 ? 11.458 8.513 -4.813 1.00 83.75 93 GLY A O 1
ATOM 690 N N . ALA A 1 94 ? 10.941 10.099 -3.305 1.00 85.06 94 ALA A N 1
ATOM 691 C CA . ALA A 1 94 ? 12.003 11.020 -3.687 1.00 85.06 94 ALA A CA 1
ATOM 692 C C . ALA A 1 94 ? 13.392 10.395 -3.486 1.00 85.06 94 ALA A C 1
ATOM 694 O O . ALA A 1 94 ? 14.237 10.497 -4.375 1.00 85.06 94 ALA A O 1
ATOM 695 N N . ALA A 1 95 ? 13.616 9.684 -2.374 1.00 84.81 95 ALA A N 1
ATOM 696 C CA . ALA A 1 95 ? 14.866 8.965 -2.133 1.00 84.81 95 ALA A CA 1
ATOM 697 C C . ALA A 1 95 ? 15.123 7.874 -3.189 1.00 84.81 95 ALA A C 1
ATOM 699 O O . ALA A 1 95 ? 16.244 7.753 -3.681 1.00 84.81 95 ALA A O 1
ATOM 700 N N . MET A 1 96 ? 14.100 7.115 -3.597 1.00 80.88 96 MET A N 1
ATOM 701 C CA . MET A 1 96 ? 14.244 6.112 -4.661 1.00 80.88 96 MET A CA 1
ATOM 702 C C . MET A 1 96 ? 14.582 6.727 -6.018 1.00 80.88 96 MET A C 1
ATOM 704 O O . MET A 1 96 ? 15.431 6.188 -6.728 1.00 80.88 96 MET A O 1
ATOM 708 N N . ILE A 1 97 ? 13.961 7.857 -6.364 1.00 82.12 97 ILE A N 1
ATOM 709 C CA . ILE A 1 97 ? 14.259 8.578 -7.607 1.00 82.12 97 ILE A CA 1
ATOM 710 C C . ILE A 1 97 ? 15.687 9.144 -7.563 1.00 82.12 97 ILE A C 1
ATOM 712 O O . ILE A 1 97 ? 16.437 8.972 -8.521 1.00 82.12 97 ILE A O 1
ATOM 716 N N . ALA A 1 98 ? 16.095 9.754 -6.445 1.00 82.62 98 ALA A N 1
ATOM 717 C CA . ALA A 1 98 ? 17.435 10.320 -6.272 1.00 82.62 98 ALA A CA 1
ATOM 718 C C . ALA A 1 98 ? 18.553 9.264 -6.345 1.00 82.62 98 ALA A C 1
ATOM 720 O O . ALA A 1 98 ? 19.657 9.560 -6.797 1.00 82.62 98 ALA A O 1
ATOM 721 N N . LEU A 1 99 ? 18.267 8.029 -5.925 1.00 79.75 99 LEU A N 1
ATOM 722 C CA . LEU A 1 99 ? 19.201 6.899 -5.948 1.00 79.75 99 LEU A CA 1
ATOM 723 C C . LEU A 1 99 ? 19.153 6.096 -7.268 1.00 79.75 99 LEU A C 1
ATOM 725 O O . LEU A 1 99 ? 19.722 5.006 -7.338 1.00 79.75 99 LEU A O 1
ATOM 729 N N . ASP A 1 100 ? 18.476 6.616 -8.301 1.00 76.69 100 ASP A N 1
ATOM 730 C CA . ASP A 1 100 ? 18.262 5.987 -9.617 1.00 76.69 100 ASP A CA 1
ATOM 731 C C . ASP A 1 100 ? 17.690 4.557 -9.527 1.00 76.69 100 ASP A C 1
ATOM 733 O O . ASP A 1 100 ? 18.070 3.630 -10.253 1.00 76.69 100 ASP A O 1
ATOM 737 N N . ILE A 1 101 ? 16.766 4.344 -8.586 1.00 73.81 101 ILE A N 1
ATOM 738 C CA . ILE A 1 101 ? 16.140 3.044 -8.363 1.00 73.81 101 ILE A CA 1
ATOM 739 C C . ILE A 1 101 ? 14.943 2.879 -9.300 1.00 73.81 101 ILE A C 1
ATOM 741 O O . ILE A 1 101 ? 13.824 3.321 -9.027 1.00 73.81 101 ILE A O 1
ATOM 745 N N . LYS A 1 102 ? 15.194 2.171 -10.398 1.00 74.00 102 LYS A N 1
ATOM 746 C CA . LYS A 1 102 ? 14.199 1.854 -11.423 1.00 74.00 102 LYS A CA 1
ATOM 747 C C . LYS A 1 102 ? 13.573 0.476 -11.237 1.00 74.00 102 LYS A C 1
ATOM 749 O O . LYS A 1 102 ? 14.217 -0.458 -10.745 1.00 74.00 102 LYS A O 1
ATOM 754 N N . MET A 1 103 ? 12.327 0.353 -11.685 1.00 71.38 103 MET A N 1
ATOM 755 C CA . MET A 1 103 ? 11.611 -0.914 -11.791 1.00 71.38 103 MET A CA 1
ATOM 756 C C . MET A 1 103 ? 11.553 -1.372 -13.252 1.00 71.38 103 MET A C 1
ATOM 758 O O . MET A 1 103 ? 11.339 -0.552 -14.142 1.00 71.38 103 MET A O 1
ATOM 762 N N . TYR A 1 104 ? 11.749 -2.672 -13.485 1.00 69.25 104 TYR A N 1
ATOM 763 C CA . TYR A 1 104 ? 11.888 -3.265 -14.827 1.00 69.25 104 TYR A CA 1
ATOM 764 C C . TYR A 1 104 ? 10.722 -4.194 -15.204 1.00 69.25 104 TYR A C 1
ATOM 766 O O . TYR A 1 104 ? 10.690 -4.736 -16.302 1.00 69.25 104 TYR A O 1
ATOM 774 N N . SER A 1 105 ? 9.772 -4.414 -14.291 1.00 68.62 105 SER A N 1
ATOM 775 C CA . SER A 1 105 ? 8.610 -5.278 -14.505 1.00 68.62 105 SER A CA 1
ATOM 776 C C . SER A 1 105 ? 7.383 -4.696 -13.815 1.00 68.62 105 SER A C 1
ATOM 778 O O . SER A 1 105 ? 7.475 -4.215 -12.690 1.00 68.62 105 SER A O 1
ATOM 780 N N . THR A 1 106 ? 6.233 -4.756 -14.483 1.00 63.81 106 THR A N 1
ATOM 781 C CA . THR A 1 106 ? 4.952 -4.179 -14.032 1.00 63.81 106 THR A CA 1
ATOM 782 C C . THR A 1 106 ? 4.001 -5.245 -13.457 1.00 63.81 106 THR A C 1
ATOM 784 O O . THR A 1 106 ? 2.795 -5.042 -13.413 1.00 63.81 106 THR A O 1
ATOM 787 N N . GLY A 1 107 ? 4.513 -6.419 -13.064 1.00 61.06 107 GLY A N 1
ATOM 788 C CA . GLY A 1 107 ? 3.669 -7.599 -12.815 1.00 61.06 107 GLY A CA 1
ATOM 789 C C . GLY A 1 107 ? 3.196 -7.833 -11.374 1.00 61.06 107 GLY A C 1
ATOM 790 O O . GLY A 1 107 ? 2.197 -8.517 -11.175 1.00 61.06 107 GLY A O 1
ATOM 791 N N . GLY A 1 108 ? 3.897 -7.315 -10.364 1.00 66.62 108 GLY A N 1
ATOM 792 C CA . GLY A 1 108 ? 3.612 -7.631 -8.960 1.00 66.62 108 GLY A CA 1
ATOM 793 C C . GLY A 1 108 ? 3.032 -6.458 -8.179 1.00 66.62 108 GLY A C 1
ATOM 794 O O . GLY A 1 108 ? 3.604 -5.374 -8.207 1.00 66.62 108 GLY A O 1
ATOM 795 N N . LEU A 1 109 ? 1.947 -6.690 -7.433 1.00 73.50 109 LEU A N 1
ATOM 796 C CA . LEU A 1 109 ? 1.436 -5.778 -6.401 1.00 73.50 109 LEU A CA 1
ATOM 797 C C . LEU A 1 109 ? 1.719 -6.342 -5.001 1.00 73.50 109 LEU A C 1
ATOM 799 O O . LEU A 1 109 ? 1.829 -7.556 -4.813 1.00 73.50 109 LEU A O 1
ATOM 803 N N . GLY A 1 110 ? 1.866 -5.452 -4.018 1.00 79.38 110 GLY A N 1
ATOM 804 C CA . GLY A 1 110 ? 2.145 -5.831 -2.631 1.00 79.38 110 GLY A CA 1
ATOM 805 C C . GLY A 1 110 ? 3.428 -6.653 -2.493 1.00 79.38 110 GLY A C 1
ATOM 806 O O . GLY A 1 110 ? 4.457 -6.327 -3.080 1.00 79.38 110 GLY A O 1
ATOM 807 N N . VAL A 1 111 ? 3.366 -7.761 -1.753 1.00 77.12 111 VAL A N 1
ATOM 808 C CA . VAL A 1 111 ? 4.497 -8.690 -1.561 1.00 77.12 111 VAL A CA 1
ATOM 809 C C . VAL A 1 111 ? 5.064 -9.241 -2.881 1.00 77.12 111 VAL A C 1
ATOM 811 O O . VAL A 1 111 ? 6.256 -9.526 -2.980 1.00 77.12 111 VAL A O 1
ATOM 814 N N . PHE A 1 112 ? 4.260 -9.323 -3.944 1.00 78.81 112 PHE A N 1
ATOM 815 C CA . PHE A 1 112 ? 4.719 -9.812 -5.250 1.00 78.81 112 PHE A CA 1
ATOM 816 C C . PHE A 1 112 ? 5.574 -8.794 -6.018 1.00 78.81 112 PHE A C 1
ATOM 818 O O . PHE A 1 112 ? 6.116 -9.104 -7.081 1.00 78.81 112 PHE A O 1
ATOM 825 N N . VAL A 1 113 ? 5.758 -7.592 -5.470 1.00 77.06 113 VAL A N 1
ATOM 826 C CA . VAL A 1 113 ? 6.736 -6.619 -5.967 1.00 77.06 113 VAL A CA 1
ATOM 827 C C . VAL A 1 113 ? 8.167 -7.137 -5.778 1.00 77.06 113 VAL A C 1
ATOM 829 O O . VAL A 1 113 ? 9.029 -6.801 -6.584 1.00 77.06 113 VAL A O 1
ATOM 832 N N . PHE A 1 114 ? 8.440 -7.992 -4.782 1.00 74.31 114 PHE A N 1
ATOM 833 C CA . PHE A 1 114 ? 9.806 -8.438 -4.473 1.00 74.31 114 PHE A CA 1
ATOM 834 C C . PHE A 1 114 ? 10.534 -9.115 -5.651 1.00 74.31 114 PHE A C 1
ATOM 836 O O . PHE A 1 114 ? 11.653 -8.697 -5.953 1.00 74.31 114 PHE A O 1
ATOM 843 N N . PRO A 1 115 ? 9.927 -10.066 -6.390 1.00 73.38 115 PRO A N 1
ATOM 844 C CA . PRO A 1 115 ? 10.506 -10.573 -7.636 1.00 73.38 115 PRO A CA 1
ATOM 845 C C . PRO A 1 115 ? 10.728 -9.492 -8.702 1.00 73.38 115 PRO A C 1
ATOM 847 O O . PRO A 1 115 ? 11.722 -9.522 -9.420 1.00 73.38 115 PRO A O 1
ATOM 850 N N . SER A 1 116 ? 9.832 -8.506 -8.781 1.00 70.50 116 SER A N 1
ATOM 851 C CA . SER A 1 116 ? 9.888 -7.426 -9.778 1.00 70.50 116 SER A CA 1
ATOM 852 C C . SER A 1 116 ? 10.984 -6.385 -9.490 1.00 70.50 116 SER A C 1
ATOM 854 O O . SER A 1 116 ? 11.335 -5.591 -10.364 1.00 70.50 116 SER A O 1
ATOM 856 N N . LEU A 1 117 ? 11.553 -6.393 -8.277 1.00 67.88 117 LEU A N 1
ATOM 857 C CA . LEU A 1 117 ? 12.705 -5.572 -7.886 1.00 67.88 117 LEU A CA 1
ATOM 858 C C . LEU A 1 117 ? 14.047 -6.191 -8.288 1.00 67.88 117 LEU A C 1
ATOM 860 O O . LEU A 1 117 ? 15.073 -5.515 -8.169 1.00 67.88 117 LEU A O 1
ATOM 864 N N . ILE A 1 118 ? 14.073 -7.444 -8.749 1.00 69.81 118 ILE A N 1
ATOM 865 C CA . ILE A 1 118 ? 15.280 -8.085 -9.275 1.00 69.81 118 ILE A CA 1
ATOM 866 C C . ILE A 1 118 ? 15.507 -7.521 -10.683 1.00 69.81 118 ILE A C 1
ATOM 868 O O . ILE A 1 118 ? 14.862 -7.915 -11.649 1.00 69.81 118 ILE A O 1
ATOM 872 N N . GLY A 1 119 ? 16.379 -6.516 -10.779 1.00 64.69 119 GLY A N 1
ATOM 873 C CA . GLY A 1 119 ? 16.725 -5.881 -12.051 1.00 64.69 119 GLY A CA 1
ATOM 874 C C . GLY A 1 119 ? 17.738 -6.700 -12.851 1.00 64.69 119 GLY A C 1
ATOM 875 O O . GLY A 1 119 ? 18.527 -7.451 -12.279 1.00 64.69 119 GLY A O 1
ATOM 876 N N . GLN A 1 120 ? 17.757 -6.483 -14.167 1.00 58.16 120 GLN A N 1
ATOM 877 C CA . GLN A 1 120 ? 18.690 -7.135 -15.097 1.00 58.16 120 GLN A CA 1
ATOM 878 C C . GLN A 1 120 ? 20.170 -6.787 -14.829 1.00 58.16 120 GLN A C 1
ATOM 880 O O . GLN A 1 120 ? 21.050 -7.541 -15.228 1.00 58.16 120 GLN A O 1
ATOM 885 N N . ASP A 1 121 ? 20.447 -5.705 -14.088 1.00 62.66 121 ASP A N 1
ATOM 886 C CA . ASP A 1 121 ? 21.800 -5.270 -13.704 1.00 62.66 121 ASP A CA 1
ATOM 887 C C . ASP A 1 121 ? 22.547 -6.259 -12.781 1.00 62.66 121 ASP A C 1
ATOM 889 O O . ASP A 1 121 ? 23.759 -6.135 -12.615 1.00 62.66 121 ASP A O 1
ATOM 893 N N . GLY A 1 122 ? 21.853 -7.177 -12.088 1.00 62.44 122 GLY A N 1
ATOM 894 C CA . GLY A 1 122 ? 22.470 -8.161 -11.175 1.00 62.44 122 GLY A CA 1
ATOM 895 C C . GLY A 1 122 ? 23.219 -7.577 -9.959 1.00 62.44 122 GLY A C 1
ATOM 896 O O . GLY A 1 122 ? 23.806 -8.319 -9.172 1.00 62.44 122 GLY A O 1
ATOM 897 N N . SER A 1 123 ? 23.209 -6.253 -9.773 1.00 72.69 123 SER A N 1
ATOM 898 C CA . SER A 1 123 ? 23.938 -5.575 -8.698 1.00 72.69 123 SER A CA 1
ATOM 899 C C . SER A 1 123 ? 23.278 -5.806 -7.336 1.00 72.69 123 SER A C 1
ATOM 901 O O . SER A 1 123 ? 22.226 -5.237 -7.026 1.00 72.69 123 SER A O 1
ATOM 903 N N . LEU A 1 124 ? 23.943 -6.599 -6.490 1.00 73.88 124 LEU A N 1
ATOM 904 C CA . LEU A 1 124 ? 23.497 -6.903 -5.126 1.00 73.88 124 LEU A CA 1
ATOM 905 C C . LEU A 1 124 ? 23.336 -5.644 -4.258 1.00 73.88 124 LEU A C 1
ATOM 907 O O . LEU A 1 124 ? 22.449 -5.606 -3.412 1.00 73.88 124 LEU A O 1
ATOM 911 N N . LEU A 1 125 ? 24.130 -4.595 -4.504 1.00 76.94 125 LEU A N 1
ATOM 912 C CA . LEU A 1 125 ? 24.074 -3.340 -3.747 1.00 76.94 125 LEU A CA 1
ATOM 913 C C . LEU A 1 125 ? 22.780 -2.558 -4.019 1.00 76.94 125 LEU A C 1
ATOM 915 O O . LEU A 1 125 ? 22.097 -2.131 -3.085 1.00 76.94 125 LEU A O 1
ATOM 919 N N . LYS A 1 126 ? 22.400 -2.403 -5.296 1.00 74.31 126 LYS A N 1
ATOM 920 C CA . LYS A 1 126 ? 21.129 -1.755 -5.665 1.00 74.31 126 LYS A CA 1
ATOM 921 C C . LYS A 1 126 ? 19.934 -2.582 -5.191 1.00 74.31 126 LYS A C 1
ATOM 923 O O . LYS A 1 126 ? 18.926 -2.015 -4.778 1.00 74.31 126 LYS A O 1
ATOM 928 N N . LEU A 1 127 ? 20.055 -3.911 -5.214 1.00 76.94 127 LEU A N 1
ATOM 929 C CA . LEU A 1 127 ? 19.037 -4.812 -4.684 1.00 76.94 127 LEU A CA 1
ATOM 930 C C . LEU A 1 127 ? 18.866 -4.634 -3.168 1.00 76.94 127 LEU A C 1
ATOM 932 O O . LEU A 1 127 ? 17.747 -4.413 -2.711 1.00 76.94 127 LEU A O 1
ATOM 936 N N . SER A 1 128 ? 19.954 -4.633 -2.390 1.00 77.88 128 SER A N 1
ATOM 937 C CA . SER A 1 128 ? 19.882 -4.403 -0.941 1.00 77.88 128 SER A CA 1
ATOM 938 C C . SER A 1 128 ? 19.311 -3.029 -0.595 1.00 77.88 128 SER A C 1
ATOM 940 O O . SER A 1 128 ? 18.527 -2.913 0.342 1.00 77.88 128 SER A O 1
ATOM 942 N N . LEU A 1 129 ? 19.633 -1.999 -1.384 1.00 79.50 129 LEU A N 1
ATOM 943 C CA . LEU A 1 129 ? 19.106 -0.647 -1.198 1.00 79.50 129 LEU A CA 1
ATOM 944 C C . LEU A 1 129 ? 17.590 -0.580 -1.455 1.00 79.50 129 LEU A C 1
ATOM 946 O O . LEU A 1 129 ? 16.871 0.067 -0.698 1.00 79.50 129 LEU A O 1
ATOM 950 N N . ARG A 1 130 ? 17.085 -1.307 -2.464 1.00 79.88 130 ARG A N 1
ATOM 951 C CA . ARG A 1 130 ? 15.639 -1.453 -2.731 1.00 79.88 130 ARG A CA 1
ATOM 952 C C . ARG A 1 130 ? 14.908 -2.076 -1.541 1.00 79.88 130 ARG A C 1
ATOM 954 O O . ARG A 1 130 ? 13.909 -1.529 -1.083 1.00 79.88 130 ARG A O 1
ATOM 961 N N . PHE A 1 131 ? 15.422 -3.190 -1.016 1.00 81.38 131 PHE A N 1
ATOM 962 C CA . PHE A 1 131 ? 14.841 -3.857 0.156 1.00 81.38 131 PHE A CA 1
ATOM 963 C C . PHE A 1 131 ? 14.918 -2.996 1.424 1.00 81.38 131 PHE A C 1
ATOM 965 O O . PH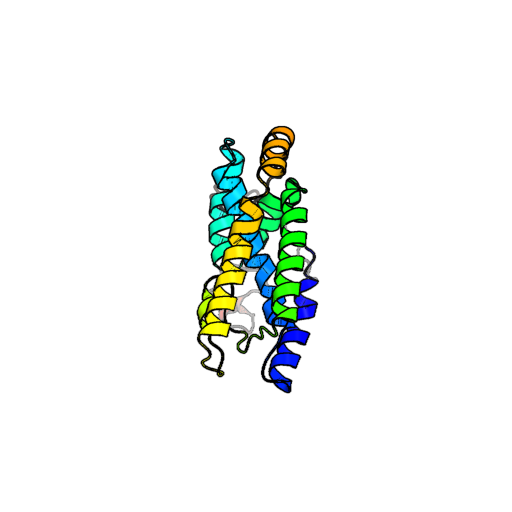E A 1 131 ? 13.963 -2.974 2.204 1.00 81.38 131 PHE A O 1
ATOM 972 N N . LEU A 1 132 ? 16.019 -2.262 1.615 1.00 84.25 132 LEU A N 1
ATOM 973 C CA . LEU A 1 132 ? 16.194 -1.339 2.735 1.00 84.25 132 LEU A CA 1
ATOM 974 C C . LEU A 1 132 ? 15.134 -0.233 2.708 1.00 84.25 132 LEU A C 1
ATOM 976 O O . LEU A 1 132 ? 14.465 -0.021 3.712 1.00 84.25 132 LEU A O 1
ATOM 980 N N . LEU A 1 133 ? 14.946 0.439 1.568 1.00 81.88 133 LEU A N 1
ATOM 981 C CA . LEU A 1 133 ? 13.978 1.535 1.441 1.00 81.88 133 LEU A CA 1
ATOM 982 C C . LEU A 1 133 ? 12.534 1.054 1.618 1.00 81.88 133 LEU A C 1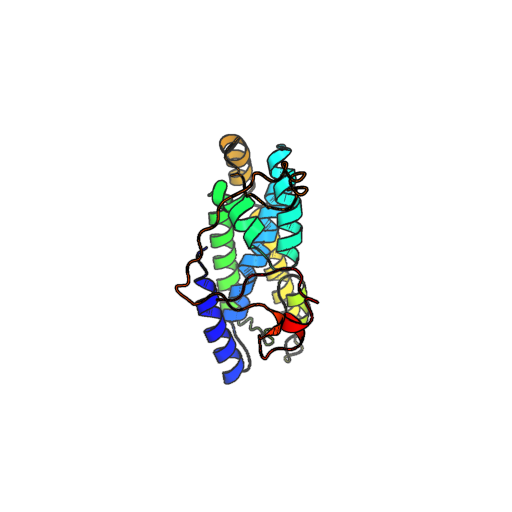
ATOM 984 O O . LEU A 1 133 ? 11.753 1.721 2.290 1.00 81.88 133 LEU A O 1
ATOM 988 N N . LEU A 1 134 ? 12.186 -0.132 1.109 1.00 81.62 134 LEU A N 1
ATOM 989 C CA . LEU A 1 134 ? 10.866 -0.728 1.354 1.00 81.62 134 LEU A CA 1
ATOM 990 C C . LEU A 1 134 ? 10.650 -1.078 2.826 1.00 81.62 134 LEU A C 1
ATOM 992 O O . LEU A 1 134 ? 9.584 -0.811 3.375 1.00 81.62 134 LEU A O 1
ATOM 996 N N . SER A 1 135 ? 11.670 -1.624 3.486 1.00 83.12 135 SER A N 1
ATOM 997 C CA . SER A 1 135 ? 11.608 -1.899 4.923 1.00 83.12 135 SER A CA 1
ATOM 998 C C . SER A 1 135 ? 11.454 -0.598 5.715 1.00 83.12 135 SER A C 1
ATOM 1000 O O . SER A 1 135 ? 10.586 -0.495 6.579 1.00 83.12 135 SER A O 1
ATOM 1002 N N . LEU A 1 136 ? 12.227 0.437 5.377 1.00 83.94 136 LEU A N 1
ATOM 1003 C CA . LEU A 1 136 ? 12.098 1.761 5.983 1.00 83.94 136 LEU A CA 1
ATOM 1004 C C . LEU A 1 136 ? 10.717 2.377 5.724 1.00 83.94 136 LEU A C 1
ATOM 1006 O O . LEU A 1 136 ? 10.178 3.000 6.630 1.00 83.94 136 LEU A O 1
ATOM 1010 N N . ALA A 1 137 ? 10.103 2.166 4.557 1.00 82.38 137 ALA A N 1
ATOM 1011 C CA . ALA A 1 137 ? 8.743 2.633 4.282 1.00 82.38 137 ALA A CA 1
ATOM 1012 C C . ALA A 1 137 ? 7.714 2.007 5.240 1.00 82.38 137 ALA A C 1
ATOM 1014 O O . ALA A 1 137 ? 6.782 2.682 5.667 1.00 82.38 137 ALA A O 1
ATOM 1015 N N . VAL A 1 138 ? 7.903 0.741 5.629 1.00 82.81 138 VAL A N 1
ATOM 1016 C CA . VAL A 1 138 ? 7.026 0.039 6.583 1.00 82.81 138 VAL A CA 1
ATOM 1017 C C . VAL A 1 138 ? 7.295 0.471 8.032 1.00 82.81 138 VAL A C 1
ATOM 1019 O O . VAL A 1 138 ? 6.357 0.659 8.806 1.00 82.81 138 VAL A O 1
ATOM 1022 N N . PHE A 1 139 ? 8.560 0.652 8.423 1.00 82.12 139 PHE A N 1
ATOM 1023 C CA . PHE A 1 139 ? 8.929 0.946 9.816 1.00 82.12 139 PHE A CA 1
ATOM 1024 C C . PHE A 1 139 ? 8.933 2.440 10.169 1.00 82.12 139 PHE A C 1
ATOM 1026 O O . PHE A 1 139 ? 8.645 2.793 11.313 1.00 82.12 139 PHE A O 1
ATOM 1033 N N . SER A 1 140 ? 9.219 3.332 9.218 1.00 80.12 140 SER A N 1
ATOM 1034 C CA . SER A 1 140 ? 9.286 4.781 9.455 1.00 80.12 140 SER A CA 1
ATOM 1035 C C . SER A 1 140 ? 7.963 5.397 9.927 1.00 80.12 140 SER A C 1
ATOM 1037 O O . SER A 1 140 ? 8.018 6.286 10.768 1.00 80.12 140 SER A O 1
ATOM 1039 N N . PRO A 1 141 ? 6.775 4.954 9.475 1.00 74.06 141 PRO A N 1
ATOM 1040 C CA . PRO A 1 141 ? 5.522 5.407 10.062 1.00 74.06 141 PRO A CA 1
ATOM 1041 C C . PRO A 1 141 ? 5.344 4.892 11.492 1.00 74.06 141 PRO A C 1
ATOM 1043 O O . PRO A 1 141 ? 4.763 5.571 12.316 1.00 74.06 141 PRO A O 1
ATOM 1046 N N . SER A 1 142 ? 5.874 3.724 11.857 1.00 70.12 142 SER A N 1
ATOM 1047 C CA . SER A 1 142 ? 5.731 3.227 13.235 1.00 70.12 142 SER A CA 1
ATOM 1048 C C . SER A 1 142 ? 6.510 4.057 14.266 1.00 70.12 142 SER A C 1
ATOM 1050 O O . SER A 1 142 ? 6.158 4.041 15.442 1.00 70.12 142 SER A O 1
ATOM 1052 N N . SER A 1 143 ? 7.547 4.803 13.861 1.00 63.00 143 SER A N 1
ATOM 1053 C CA . SER A 1 143 ? 8.414 5.559 14.779 1.00 63.00 143 SER A CA 1
ATOM 1054 C C . SER A 1 143 ? 7.861 6.925 15.201 1.00 63.00 143 SER A C 1
ATOM 1056 O O . SER A 1 143 ? 8.294 7.458 16.226 1.00 63.00 143 SER A O 1
ATOM 1058 N N . SER A 1 144 ? 6.864 7.474 14.498 1.00 64.38 144 SER A N 1
ATOM 1059 C CA . SER A 1 144 ? 6.153 8.725 14.837 1.00 64.38 144 SER A CA 1
ATOM 1060 C C . SER A 1 144 ? 5.219 8.570 16.056 1.00 64.38 144 SER A C 1
ATOM 1062 O O . SER A 1 144 ? 4.073 9.013 16.070 1.00 64.38 144 SER A O 1
ATOM 1064 N N . ASN A 1 145 ? 5.717 7.922 17.112 1.00 58.16 145 ASN A N 1
ATOM 1065 C CA . ASN A 1 145 ? 4.999 7.420 18.285 1.00 58.16 145 ASN A CA 1
ATOM 1066 C C . ASN A 1 145 ? 4.072 8.433 18.976 1.00 58.16 145 ASN A C 1
ATOM 1068 O O . ASN A 1 145 ? 3.064 8.015 19.544 1.00 58.16 145 ASN A O 1
ATOM 1072 N N . SER A 1 146 ? 4.395 9.726 18.915 1.00 54.44 146 SER A N 1
ATOM 1073 C CA . SER A 1 146 ? 3.664 10.806 19.591 1.00 54.44 146 SER A CA 1
ATOM 1074 C C . SER A 1 146 ? 2.305 11.125 18.944 1.00 54.44 146 SER A C 1
ATOM 1076 O O . SER A 1 146 ? 1.325 11.374 19.642 1.00 54.44 146 SER A O 1
ATOM 1078 N N . LEU A 1 147 ? 2.202 11.055 17.610 1.00 55.78 147 LEU A N 1
ATOM 1079 C CA . LEU A 1 147 ? 0.997 11.500 16.894 1.00 55.78 147 LEU A CA 1
ATOM 1080 C C . LEU A 1 147 ? -0.115 10.441 16.860 1.00 55.78 147 LEU A C 1
ATOM 1082 O O . LEU A 1 147 ? -1.296 10.785 16.837 1.00 55.78 147 LEU A O 1
ATOM 1086 N N . TYR A 1 148 ? 0.247 9.156 16.897 1.00 60.81 148 TYR A N 1
ATOM 1087 C CA . TYR A 1 148 ? -0.719 8.050 16.880 1.00 60.81 148 TYR A CA 1
ATOM 1088 C C . TYR A 1 148 ? -1.478 7.918 18.195 1.00 60.81 148 TYR A C 1
ATOM 1090 O O . TYR A 1 148 ? -2.673 7.651 18.198 1.00 60.81 148 TYR A O 1
ATOM 1098 N N . GLU A 1 149 ? -0.781 8.105 19.311 1.00 56.41 149 GLU A N 1
ATOM 1099 C CA . GLU A 1 149 ? -1.325 7.870 20.648 1.00 56.41 149 GLU A CA 1
ATOM 1100 C C . GLU A 1 149 ? -2.287 8.984 21.066 1.00 56.41 149 GLU A C 1
ATOM 1102 O O . GLU A 1 149 ? -3.375 8.706 21.564 1.00 56.41 149 GLU A O 1
ATOM 1107 N N . TYR A 1 150 ? -1.938 10.234 20.743 1.00 52.38 150 TYR A N 1
ATOM 1108 C CA . TYR A 1 150 ? -2.809 11.389 20.950 1.00 52.38 150 TYR A CA 1
ATOM 1109 C C . TYR A 1 150 ? -4.124 11.263 20.165 1.00 52.38 150 TYR A C 1
ATOM 1111 O O . TYR A 1 150 ? -5.199 11.488 20.715 1.00 52.38 150 TYR A O 1
ATOM 1119 N N . GLN A 1 151 ? -4.065 10.851 18.894 1.00 57.22 151 GLN A N 1
ATOM 1120 C CA . GLN A 1 151 ? -5.251 10.812 18.037 1.00 57.22 151 GLN A CA 1
ATOM 1121 C C . GLN A 1 151 ? -6.071 9.524 18.179 1.00 57.22 151 GLN A C 1
ATOM 1123 O O . GLN A 1 151 ? -7.281 9.605 18.048 1.00 57.22 151 GLN A O 1
ATOM 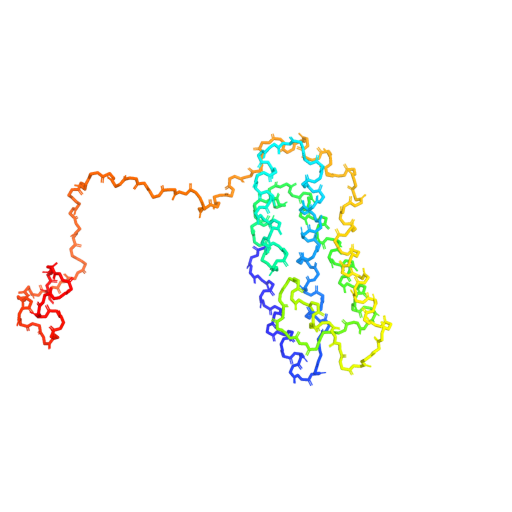1128 N N . ILE A 1 152 ? -5.484 8.352 18.467 1.00 58.78 152 ILE A N 1
ATOM 1129 C CA . ILE A 1 152 ? -6.276 7.141 18.783 1.00 58.78 152 ILE A CA 1
ATOM 1130 C C . ILE A 1 152 ? -7.159 7.397 20.012 1.00 58.78 152 ILE A C 1
ATOM 1132 O O . ILE A 1 152 ? -8.301 6.950 20.045 1.00 58.78 152 ILE A O 1
ATOM 1136 N N . TYR A 1 153 ? -6.654 8.169 20.978 1.00 52.34 153 TYR A N 1
ATOM 1137 C CA . TYR A 1 153 ? -7.396 8.548 22.177 1.00 52.34 153 TYR A CA 1
ATOM 1138 C C . TYR A 1 153 ? -8.458 9.632 21.905 1.00 52.34 153 TYR A C 1
ATOM 1140 O O . TYR A 1 153 ? -9.571 9.539 22.412 1.00 52.34 153 TYR A O 1
ATOM 1148 N N . ASN A 1 154 ? -8.154 10.634 21.066 1.00 51.44 154 ASN A N 1
ATOM 1149 C CA . ASN A 1 154 ? -9.088 11.729 20.747 1.00 51.44 154 ASN A CA 1
ATOM 1150 C C . ASN A 1 154 ? -10.102 11.392 19.633 1.00 51.44 154 ASN A C 1
ATOM 1152 O O . ASN A 1 154 ? -11.187 11.955 19.589 1.00 51.44 154 ASN A O 1
ATOM 1156 N N . SER A 1 155 ? -9.765 10.461 18.739 1.00 53.22 155 SER A N 1
ATOM 1157 C CA . SER A 1 155 ? -10.637 9.915 17.687 1.00 53.22 155 SER A CA 1
ATOM 1158 C C . SER A 1 155 ? -11.486 8.744 18.200 1.00 53.22 155 SER A C 1
ATOM 1160 O O . SER A 1 155 ? -12.015 7.969 17.393 1.00 53.22 155 SER A O 1
ATOM 1162 N N . GLY A 1 156 ? -11.597 8.598 19.527 1.00 47.25 156 GLY A N 1
ATOM 1163 C CA . GLY A 1 156 ? -12.462 7.636 20.195 1.00 47.25 156 GLY A CA 1
ATOM 1164 C C . GLY A 1 156 ? -13.910 7.808 19.743 1.00 47.25 156 GLY A C 1
ATOM 1165 O O . GLY A 1 156 ? -14.652 8.609 20.298 1.00 47.25 156 GLY A O 1
ATOM 1166 N N . GLY A 1 157 ? -14.304 7.053 18.715 1.00 46.62 157 GLY A N 1
ATOM 1167 C CA . GLY A 1 157 ? -15.678 7.001 18.214 1.00 46.62 157 GLY A CA 1
ATOM 1168 C C . GLY A 1 157 ? -15.886 7.317 16.730 1.00 46.62 157 GLY A C 1
ATOM 1169 O O . GLY A 1 157 ? -16.973 7.041 16.238 1.00 46.62 157 GLY A O 1
ATOM 1170 N N . GLU A 1 158 ? -14.886 7.810 15.993 1.00 46.81 158 GLU A N 1
ATOM 1171 C CA . GLU A 1 158 ? -15.042 8.183 14.569 1.00 46.81 158 GLU A CA 1
ATOM 1172 C C . GLU A 1 158 ? -14.217 7.319 13.602 1.00 46.81 158 GLU A C 1
ATOM 1174 O O . GLU A 1 158 ? -13.860 7.747 12.506 1.00 46.81 158 GLU A O 1
ATOM 1179 N N . VAL A 1 159 ? -13.950 6.054 13.943 1.00 47.19 159 VAL A N 1
ATOM 1180 C CA . VAL A 1 159 ? -13.664 5.079 12.880 1.00 47.19 159 VAL A CA 1
ATOM 1181 C C . VAL A 1 159 ? -14.994 4.826 12.192 1.00 47.19 159 VAL A C 1
ATOM 1183 O O . VAL A 1 159 ? -15.840 4.088 12.700 1.00 47.19 159 VAL A O 1
ATOM 1186 N N . ALA A 1 160 ? -15.217 5.560 11.099 1.00 42.91 160 ALA A N 1
ATOM 1187 C CA . ALA A 1 160 ? -16.399 5.434 10.270 1.00 42.91 160 ALA A CA 1
ATOM 1188 C C . ALA A 1 160 ? -16.687 3.950 10.045 1.00 42.91 160 ALA A C 1
ATOM 1190 O O . ALA A 1 160 ? -15.765 3.167 9.804 1.00 42.91 160 ALA A O 1
ATOM 1191 N N . LYS A 1 161 ? -17.971 3.587 10.124 1.00 35.22 161 LYS A N 1
ATOM 1192 C CA . LYS A 1 161 ? -18.504 2.354 9.551 1.00 35.22 161 LYS A CA 1
ATOM 1193 C C . LYS A 1 161 ? -18.034 2.276 8.095 1.00 35.22 161 LYS A C 1
ATOM 1195 O O . LYS A 1 161 ? -18.738 2.704 7.188 1.00 35.22 161 LYS A O 1
ATOM 1200 N N . ALA A 1 162 ? -16.844 1.745 7.855 1.00 36.38 162 ALA A N 1
ATOM 1201 C CA . ALA A 1 162 ? -16.580 1.082 6.608 1.00 36.38 162 ALA A CA 1
ATOM 1202 C C . ALA A 1 162 ? -17.444 -0.165 6.686 1.00 36.38 162 ALA A C 1
ATOM 1204 O O . ALA A 1 162 ? -17.085 -1.157 7.318 1.00 36.38 162 ALA A O 1
ATOM 1205 N N . GLU A 1 163 ? -18.639 -0.045 6.115 1.00 32.47 163 GLU A N 1
ATOM 1206 C CA . GLU A 1 163 ? -19.399 -1.160 5.585 1.00 32.47 163 GLU A CA 1
ATOM 1207 C C . GLU A 1 163 ? -18.480 -1.935 4.631 1.00 32.47 163 GLU A C 1
ATOM 1209 O O . GLU A 1 163 ? -18.532 -1.815 3.411 1.00 32.47 163 GLU A O 1
ATOM 1214 N N . GLY A 1 164 ? -17.607 -2.758 5.202 1.00 34.22 164 GLY A N 1
ATOM 1215 C CA . GLY A 1 164 ? -17.320 -4.044 4.622 1.00 34.22 164 GLY A CA 1
ATOM 1216 C C . GLY A 1 164 ? -18.612 -4.833 4.729 1.00 34.22 164 GLY A C 1
ATOM 1217 O O . GLY A 1 164 ? -18.909 -5.404 5.775 1.00 34.22 164 GLY A O 1
ATOM 1218 N N . LYS A 1 165 ? -19.383 -4.852 3.639 1.00 33.31 165 LYS A N 1
ATOM 1219 C CA . LYS A 1 165 ? -20.271 -5.967 3.303 1.00 33.31 165 LYS A CA 1
ATOM 1220 C C . LYS A 1 165 ? -19.434 -7.250 3.227 1.00 33.31 165 LYS A C 1
ATOM 1222 O O . LYS A 1 165 ? -19.085 -7.709 2.146 1.00 33.31 165 LYS A O 1
ATOM 1227 N N . ALA A 1 166 ? -19.045 -7.774 4.380 1.00 36.31 166 ALA A N 1
ATOM 1228 C CA . ALA A 1 166 ? -18.380 -9.063 4.519 1.00 36.31 166 ALA A CA 1
ATOM 1229 C C . ALA A 1 166 ? -18.956 -9.899 5.673 1.00 36.31 166 ALA A C 1
ATOM 1231 O O . ALA A 1 166 ? -18.530 -11.028 5.846 1.00 36.31 166 ALA A O 1
ATOM 1232 N N . ASP A 1 167 ? -19.966 -9.388 6.384 1.00 34.19 167 ASP A N 1
ATOM 1233 C CA . ASP A 1 167 ? -20.865 -10.172 7.238 1.00 34.19 167 ASP A CA 1
ATOM 1234 C C . ASP A 1 167 ? -22.271 -9.552 7.193 1.00 34.19 167 ASP A C 1
ATOM 1236 O O . ASP A 1 167 ? -22.831 -9.078 8.178 1.00 34.19 167 ASP A O 1
ATOM 1240 N N . GLU A 1 168 ? -22.855 -9.524 5.998 1.00 32.38 168 GLU A N 1
ATOM 1241 C CA . GLU A 1 168 ? -24.304 -9.648 5.892 1.00 32.38 168 GLU A CA 1
ATOM 1242 C C . GLU A 1 168 ? -24.533 -11.118 5.548 1.00 32.38 168 GLU A C 1
ATOM 1244 O O . GLU A 1 168 ? -24.541 -11.516 4.381 1.00 32.38 168 GLU A O 1
ATOM 1249 N N . ALA A 1 169 ? -24.633 -11.962 6.582 1.00 35.88 169 ALA A N 1
ATOM 1250 C CA . ALA A 1 169 ? -25.352 -13.216 6.427 1.00 35.88 169 ALA A CA 1
ATOM 1251 C C . ALA A 1 169 ? -26.664 -12.847 5.735 1.00 35.88 169 ALA A C 1
ATOM 1253 O O . ALA A 1 169 ? -27.381 -11.978 6.239 1.00 35.88 169 ALA A O 1
ATOM 1254 N N . ALA A 1 170 ? -26.884 -13.417 4.546 1.00 34.59 170 ALA A N 1
ATOM 1255 C CA . ALA A 1 170 ? -28.025 -13.118 3.696 1.00 34.59 170 ALA A CA 1
ATOM 1256 C C . ALA A 1 170 ? -29.264 -12.901 4.575 1.00 34.59 170 ALA A C 1
ATOM 1258 O O . ALA A 1 170 ? -29.543 -13.766 5.416 1.00 34.59 170 ALA A O 1
ATOM 1259 N N . PRO A 1 171 ? -29.976 -11.764 4.452 1.00 37.69 171 PRO A N 1
ATOM 1260 C CA . PRO A 1 171 ? -31.184 -11.575 5.226 1.00 37.69 171 PRO A CA 1
ATOM 1261 C C . PRO A 1 171 ? -32.072 -12.769 4.902 1.00 37.69 171 PRO A C 1
ATOM 1263 O O . PRO A 1 171 ? -32.362 -13.029 3.732 1.00 37.69 171 PRO A O 1
ATOM 1266 N N . VAL A 1 172 ? -32.424 -13.539 5.936 1.00 43.75 172 VAL A N 1
ATOM 1267 C CA . VAL A 1 172 ? -33.427 -14.602 5.848 1.00 43.75 172 VAL A CA 1
ATOM 1268 C C . VAL A 1 172 ? -34.565 -14.029 5.006 1.00 43.75 172 VAL A C 1
ATOM 1270 O O . VAL A 1 172 ? -35.051 -12.955 5.383 1.00 43.75 172 VAL A O 1
ATOM 1273 N N . PRO A 1 173 ? -34.924 -14.632 3.852 1.00 45.78 173 PRO A N 1
ATOM 1274 C CA . PRO A 1 173 ? -35.860 -14.009 2.935 1.00 45.78 173 PRO A CA 1
ATOM 1275 C C . PRO A 1 173 ? -37.125 -13.649 3.702 1.00 45.78 173 PRO A C 1
ATOM 1277 O O . PRO A 1 173 ? -37.843 -14.527 4.181 1.00 45.78 173 PRO A O 1
ATOM 1280 N N . LYS A 1 174 ? -37.358 -12.344 3.874 1.00 52.34 174 LYS A N 1
ATOM 1281 C CA . LYS A 1 174 ? -38.652 -11.855 4.327 1.00 52.34 174 LYS A CA 1
ATOM 1282 C C . LYS A 1 174 ? -39.658 -12.354 3.302 1.00 52.34 174 LYS A C 1
ATOM 1284 O O . LYS A 1 174 ? -39.448 -12.204 2.101 1.00 52.34 174 LYS A O 1
ATOM 1289 N N . GLU A 1 175 ? -40.689 -12.998 3.823 1.00 52.94 175 GLU A N 1
ATOM 1290 C CA . GLU A 1 175 ? -41.853 -13.514 3.119 1.00 52.94 175 GLU A CA 1
ATOM 1291 C C . GLU A 1 175 ? -42.222 -12.611 1.934 1.00 52.94 175 GLU A C 1
ATOM 1293 O O . GLU A 1 175 ? -42.373 -11.397 2.094 1.00 52.94 175 GLU A O 1
ATOM 1298 N N . ILE A 1 176 ? -42.258 -13.205 0.736 1.00 57.53 176 ILE A N 1
ATOM 1299 C CA . ILE A 1 176 ? -42.383 -12.505 -0.546 1.00 57.53 176 ILE A CA 1
ATOM 1300 C C . ILE A 1 176 ? -43.681 -11.693 -0.529 1.00 57.53 176 ILE A C 1
ATOM 1302 O O . ILE A 1 176 ? -44.769 -12.238 -0.709 1.00 57.53 176 ILE A O 1
ATOM 1306 N N . GLN A 1 177 ? -43.573 -10.383 -0.313 1.00 59.81 177 GLN A N 1
ATOM 1307 C CA . GLN A 1 177 ? -44.686 -9.475 -0.546 1.00 59.81 177 GLN A CA 1
ATOM 1308 C C . GLN A 1 177 ? -44.836 -9.323 -2.055 1.00 59.81 177 GLN A C 1
ATOM 1310 O O . GLN A 1 177 ? -43.867 -9.066 -2.767 1.00 59.81 177 GLN A O 1
ATOM 1315 N N . GLN A 1 178 ? -46.047 -9.558 -2.548 1.00 60.12 178 GLN A N 1
ATOM 1316 C CA . GLN A 1 178 ? -46.361 -9.533 -3.967 1.00 60.12 178 GLN A CA 1
ATOM 1317 C C . GLN A 1 178 ? -46.193 -8.102 -4.502 1.00 60.12 178 GLN A C 1
ATOM 1319 O O . GLN A 1 178 ? -47.066 -7.253 -4.336 1.00 60.12 178 GLN A O 1
ATOM 1324 N N . GLU A 1 179 ? -45.041 -7.827 -5.104 1.00 67.38 179 GLU A N 1
ATOM 1325 C CA . GLU A 1 179 ? -44.695 -6.514 -5.638 1.00 67.38 179 GLU A CA 1
ATOM 1326 C C . GLU A 1 179 ? -45.148 -6.424 -7.103 1.00 67.38 179 GLU A C 1
ATOM 1328 O O . GLU A 1 179 ? -44.749 -7.224 -7.952 1.00 67.38 179 GLU A O 1
ATOM 1333 N N . ASN A 1 180 ? -46.036 -5.474 -7.407 1.00 69.62 180 ASN A N 1
ATOM 1334 C CA . ASN A 1 180 ? -46.510 -5.241 -8.771 1.00 69.62 180 ASN A CA 1
ATOM 1335 C C . ASN A 1 180 ? -45.465 -4.432 -9.545 1.00 69.62 180 ASN A C 1
ATOM 1337 O O . ASN A 1 180 ? -45.455 -3.203 -9.506 1.00 69.62 180 ASN A O 1
ATOM 1341 N N . ILE A 1 181 ? -44.594 -5.131 -10.270 1.00 68.19 181 ILE A N 1
ATOM 1342 C CA . ILE A 1 181 ? -43.643 -4.516 -11.196 1.00 68.19 181 ILE A CA 1
ATOM 1343 C C . ILE A 1 181 ? -44.358 -4.277 -12.532 1.00 68.19 181 ILE A C 1
ATOM 1345 O O . ILE A 1 181 ? -44.745 -5.221 -13.221 1.00 68.19 181 ILE A O 1
ATOM 1349 N N . ALA A 1 182 ? -44.553 -3.009 -12.900 1.00 73.31 182 ALA A N 1
ATOM 1350 C CA . ALA A 1 182 ? -45.110 -2.643 -14.200 1.00 73.31 182 ALA A CA 1
ATOM 1351 C C . ALA A 1 182 ? -44.094 -2.900 -15.330 1.00 73.31 182 ALA A C 1
ATOM 1353 O O . ALA A 1 182 ? -42.896 -2.673 -15.158 1.00 73.31 182 ALA A O 1
ATOM 1354 N N . SER A 1 183 ? -44.571 -3.352 -16.496 1.00 70.75 183 SER A N 1
ATOM 1355 C CA . SER A 1 183 ? -43.710 -3.568 -17.665 1.00 70.75 183 SER A CA 1
ATOM 1356 C C . SER A 1 183 ? -43.197 -2.228 -18.213 1.00 70.75 183 SER A C 1
ATOM 1358 O O . SER A 1 183 ? -44.014 -1.359 -18.523 1.00 70.75 183 SER A O 1
ATOM 1360 N N . PRO A 1 184 ? -41.874 -2.051 -18.396 1.00 71.31 184 PRO A N 1
ATOM 1361 C CA . PRO A 1 184 ? -41.307 -0.861 -19.030 1.00 71.31 184 PRO A CA 1
ATOM 1362 C C . PRO A 1 184 ? -41.451 -0.874 -20.562 1.00 71.31 184 PRO A C 1
ATOM 1364 O O . PRO A 1 184 ? -41.077 0.093 -21.222 1.00 71.31 184 PRO A O 1
ATOM 1367 N N . LEU A 1 185 ? -41.958 -1.970 -21.137 1.00 70.19 185 LEU A N 1
ATOM 1368 C CA . LEU A 1 185 ? -42.077 -2.177 -22.577 1.00 70.19 185 LEU A CA 1
ATOM 1369 C C . LEU A 1 185 ? -43.546 -2.177 -23.007 1.00 70.19 185 LEU A C 1
ATOM 1371 O O . LEU A 1 185 ? -44.394 -2.806 -22.372 1.00 70.19 185 LEU A O 1
ATOM 1375 N N . ILE A 1 186 ? -43.817 -1.495 -24.119 1.00 68.94 186 ILE A N 1
ATOM 1376 C CA . ILE A 1 186 ? -45.115 -1.464 -24.798 1.00 68.94 186 ILE A CA 1
ATOM 1377 C C . ILE A 1 186 ? -45.030 -2.456 -25.962 1.00 68.94 186 ILE A C 1
ATOM 1379 O O . ILE A 1 186 ? -44.245 -2.249 -26.886 1.00 68.94 186 ILE A O 1
ATOM 1383 N N . GLY A 1 187 ? -45.810 -3.534 -25.909 1.00 75.00 187 GLY A N 1
ATOM 1384 C CA . GLY A 1 187 ? -45.767 -4.626 -26.886 1.00 75.00 187 GLY A CA 1
ATOM 1385 C C . GLY A 1 187 ? -47.024 -5.494 -26.848 1.00 75.00 187 GLY A C 1
ATOM 1386 O O . GLY A 1 187 ? -47.919 -5.268 -26.029 1.00 75.00 187 GLY A O 1
ATOM 1387 N N . ASN A 1 188 ? -47.105 -6.477 -27.746 1.00 73.88 188 ASN A N 1
ATOM 1388 C CA . ASN A 1 188 ? -48.241 -7.395 -27.842 1.00 73.88 188 ASN A CA 1
ATOM 1389 C C . ASN A 1 188 ? -47.862 -8.718 -27.185 1.00 73.88 188 ASN A C 1
ATOM 1391 O O . ASN A 1 188 ? -46.906 -9.358 -27.594 1.00 73.88 188 ASN A O 1
ATOM 1395 N N . ILE A 1 189 ? -48.646 -9.171 -26.210 1.00 76.62 189 ILE A N 1
ATOM 1396 C CA . ILE A 1 189 ? -48.320 -10.388 -25.463 1.00 76.62 189 ILE A CA 1
ATOM 1397 C C . ILE A 1 189 ? -48.357 -11.607 -26.397 1.00 76.62 189 ILE A C 1
ATOM 1399 O O . ILE A 1 189 ? -49.406 -11.948 -26.953 1.00 76.62 189 ILE A O 1
ATOM 1403 N N . VAL A 1 190 ? -47.218 -12.290 -26.534 1.00 78.50 190 VAL A N 1
ATOM 1404 C CA . VAL A 1 190 ? -47.076 -13.518 -27.326 1.00 78.50 190 VAL A CA 1
ATOM 1405 C C . VAL A 1 190 ? -46.862 -14.711 -26.383 1.00 78.50 190 VAL A C 1
ATOM 1407 O O . VAL A 1 190 ? -46.063 -14.628 -25.449 1.00 78.50 190 VAL A O 1
ATOM 1410 N N . PRO A 1 191 ? -47.547 -15.854 -26.593 1.00 80.25 191 PRO A N 1
ATOM 1411 C CA . PRO A 1 191 ? -47.279 -17.063 -25.816 1.00 80.25 191 PRO A CA 1
ATOM 1412 C C . PRO A 1 191 ? -45.847 -17.568 -26.058 1.00 80.25 191 PRO A C 1
ATOM 1414 O O . PRO A 1 191 ? -45.414 -17.634 -27.209 1.00 80.25 191 PRO A O 1
ATOM 1417 N N . LEU A 1 192 ? -45.140 -17.991 -24.997 1.00 75.50 192 LEU A N 1
ATOM 1418 C CA . LEU A 1 192 ? -43.721 -18.394 -25.072 1.00 75.50 192 LEU A CA 1
ATOM 1419 C C . LEU A 1 192 ? -43.441 -19.463 -26.137 1.00 75.50 192 LEU A C 1
ATOM 1421 O O . LEU A 1 192 ? -42.398 -19.435 -26.778 1.00 75.50 192 LEU A O 1
ATOM 1425 N N . ASN A 1 193 ? -44.397 -20.350 -26.404 1.00 74.06 193 ASN A N 1
ATOM 1426 C CA . ASN A 1 193 ? -44.260 -21.418 -27.398 1.00 74.06 193 ASN A CA 1
ATOM 1427 C C . ASN A 1 193 ? -44.146 -20.901 -28.846 1.00 74.06 193 ASN A C 1
ATOM 1429 O O . ASN A 1 193 ? -43.860 -21.679 -29.752 1.00 74.06 193 ASN A O 1
ATOM 1433 N N . ARG A 1 194 ? -44.436 -19.616 -29.086 1.00 73.69 194 ARG A N 1
ATOM 1434 C CA . ARG A 1 194 ? -44.295 -18.956 -30.391 1.00 73.69 194 ARG A CA 1
ATOM 1435 C C . ARG A 1 194 ? -43.039 -18.088 -30.487 1.00 73.69 194 ARG A C 1
ATOM 1437 O O . ARG A 1 194 ? -42.861 -17.412 -31.497 1.00 73.69 194 ARG A O 1
ATOM 1444 N N . VAL A 1 195 ? -42.181 -18.104 -29.468 1.00 79.94 195 VAL A N 1
ATOM 1445 C CA . VAL A 1 195 ? -40.887 -17.419 -29.501 1.00 79.94 195 VAL A CA 1
ATOM 1446 C C . VAL A 1 195 ? -39.936 -18.231 -30.393 1.00 79.94 195 VAL A C 1
ATOM 1448 O O . VAL A 1 195 ? -39.862 -19.449 -30.241 1.00 79.94 195 VAL A O 1
ATOM 1451 N N . PRO A 1 196 ? -39.217 -17.600 -31.340 1.00 79.12 196 PRO A N 1
ATOM 1452 C CA . PRO A 1 196 ? -38.309 -18.305 -32.253 1.00 79.12 196 PRO A CA 1
ATOM 1453 C C . PRO A 1 196 ? -37.112 -18.964 -31.546 1.00 79.12 196 PRO A C 1
ATOM 1455 O O . PRO A 1 196 ? -36.463 -19.839 -32.115 1.00 79.12 196 PRO A O 1
ATOM 1458 N N . ASP A 1 197 ? -36.823 -18.559 -30.311 1.00 80.06 197 ASP A N 1
ATOM 1459 C CA . ASP A 1 197 ? -35.762 -19.116 -29.481 1.00 80.06 197 ASP A CA 1
ATOM 1460 C C . ASP A 1 197 ? -36.223 -20.389 -28.747 1.00 80.06 197 ASP A C 1
ATOM 1462 O O . ASP A 1 197 ? -37.169 -20.372 -27.955 1.00 80.06 197 ASP A O 1
ATOM 1466 N N . GLN A 1 198 ? -35.521 -21.501 -28.989 1.00 77.38 198 GLN A N 1
ATOM 1467 C CA . GLN A 1 198 ? -35.852 -22.812 -28.422 1.00 77.38 198 GLN A CA 1
ATOM 1468 C C . GLN A 1 198 ? -35.693 -22.891 -26.897 1.00 77.38 198 GLN A C 1
ATOM 1470 O O . GLN A 1 198 ? -36.403 -23.663 -26.250 1.00 77.38 198 GLN A O 1
ATOM 1475 N N . VAL A 1 199 ? -34.792 -22.113 -26.298 1.00 77.50 199 VAL A N 1
ATOM 1476 C CA . VAL A 1 199 ? -34.550 -22.130 -24.848 1.00 77.50 199 VAL A CA 1
ATOM 1477 C C . VAL A 1 199 ? -35.715 -21.462 -24.115 1.00 77.50 199 VAL A C 1
ATOM 1479 O O . VAL A 1 199 ? -36.166 -21.958 -23.081 1.00 77.50 199 VAL A O 1
ATOM 1482 N N . PHE A 1 200 ? -36.272 -20.393 -24.690 1.00 75.94 200 PHE A N 1
ATOM 1483 C CA . PHE A 1 200 ? -37.470 -19.741 -24.156 1.00 75.94 200 PHE A CA 1
ATOM 1484 C C . PHE A 1 200 ? -38.754 -20.506 -24.492 1.00 75.94 200 PHE A C 1
ATOM 1486 O O . PHE A 1 200 ? -39.600 -20.684 -23.616 1.00 75.94 200 PHE A O 1
ATOM 1493 N N . ALA A 1 201 ? -38.886 -21.028 -25.715 1.00 77.81 201 ALA A N 1
ATOM 1494 C CA . ALA A 1 201 ? -40.067 -21.788 -26.126 1.00 77.81 201 ALA A CA 1
ATOM 1495 C C . ALA A 1 201 ? -40.216 -23.127 -25.385 1.00 77.81 201 ALA A C 1
ATOM 1497 O O . ALA A 1 201 ? -41.335 -23.589 -25.170 1.00 77.81 201 ALA A O 1
ATOM 1498 N N . SER A 1 202 ? -39.104 -23.742 -24.968 1.00 76.44 202 SER A N 1
ATOM 1499 C CA . SER A 1 202 ? -39.113 -24.972 -24.164 1.00 76.44 202 SER A CA 1
ATOM 1500 C C . SER A 1 202 ? -39.438 -24.742 -22.685 1.00 76.44 202 SER A C 1
ATOM 1502 O O . SER A 1 202 ? -39.680 -25.705 -21.959 1.00 76.44 202 SER A O 1
ATOM 1504 N N . GLY A 1 203 ? -39.443 -23.489 -22.215 1.00 74.50 203 GLY A N 1
ATOM 1505 C CA . GLY A 1 203 ? -39.677 -23.162 -20.808 1.00 74.50 203 GLY A CA 1
ATOM 1506 C C . GLY A 1 203 ? -38.546 -23.590 -19.866 1.00 74.50 203 GLY A C 1
ATOM 1507 O O . GLY A 1 203 ? -38.734 -23.558 -18.650 1.00 74.50 203 GLY A O 1
ATOM 1508 N N . ALA A 1 204 ? -37.370 -23.958 -20.393 1.00 76.38 204 ALA A N 1
ATOM 1509 C CA . ALA A 1 204 ? -36.206 -24.358 -19.594 1.00 76.38 204 ALA A CA 1
ATOM 1510 C C . ALA A 1 204 ? -35.721 -23.241 -18.648 1.00 76.38 204 ALA A C 1
ATOM 1512 O O . ALA A 1 204 ? -35.195 -23.517 -17.575 1.00 76.38 204 ALA A O 1
ATOM 1513 N N . MET A 1 205 ? -35.956 -21.981 -19.025 1.00 74.00 205 MET A N 1
ATOM 1514 C CA . MET A 1 205 ? -35.638 -20.785 -18.231 1.00 74.00 205 MET A CA 1
ATOM 1515 C C . MET A 1 205 ? -36.723 -20.420 -17.200 1.00 74.00 205 MET A C 1
ATOM 1517 O O . MET A 1 205 ? -36.583 -19.433 -16.481 1.00 74.00 205 MET A O 1
ATOM 1521 N N . GLY A 1 206 ? -37.800 -21.206 -17.108 1.00 76.31 206 GLY A N 1
ATOM 1522 C CA . GLY A 1 206 ? -38.925 -20.961 -16.209 1.00 76.31 206 GLY A CA 1
ATOM 1523 C C . GLY A 1 206 ? -40.106 -20.248 -16.873 1.00 76.31 206 GLY A C 1
ATOM 1524 O O . GLY A 1 206 ? -40.121 -19.968 -18.072 1.00 76.31 206 GLY A O 1
ATOM 1525 N N . LYS A 1 207 ? -41.150 -19.987 -16.076 1.00 76.19 207 LYS A N 1
ATOM 1526 C CA . LYS A 1 207 ? -42.347 -19.269 -16.535 1.00 76.19 207 LYS A CA 1
ATOM 1527 C C . LYS A 1 207 ? -42.007 -17.788 -16.704 1.00 76.19 207 LYS A C 1
ATOM 1529 O O . LYS A 1 207 ? -41.547 -17.159 -15.758 1.00 76.19 207 LYS A O 1
ATOM 1534 N N . GLY A 1 208 ? -42.268 -17.242 -17.886 1.00 72.19 208 GLY A N 1
ATOM 1535 C CA . GLY A 1 208 ? -42.063 -15.829 -18.196 1.00 72.19 208 GLY A CA 1
ATOM 1536 C C . GLY A 1 208 ? -43.246 -15.236 -18.950 1.00 72.19 208 GLY A C 1
ATOM 1537 O O . GLY A 1 208 ? -44.255 -15.905 -19.175 1.00 72.19 208 GLY A O 1
ATOM 1538 N N . ILE A 1 209 ? -43.108 -13.978 -19.357 1.00 68.69 209 ILE A N 1
ATOM 1539 C CA . ILE A 1 209 ? -44.041 -13.276 -20.243 1.00 68.69 209 ILE A CA 1
ATOM 1540 C C . ILE A 1 209 ? -43.205 -12.706 -21.390 1.00 68.69 209 ILE A C 1
ATOM 1542 O O . ILE A 1 209 ? -42.136 -12.148 -21.148 1.00 68.69 209 ILE A O 1
ATOM 1546 N N . CYS A 1 210 ? -43.671 -12.872 -22.625 1.00 69.75 210 CYS A N 1
ATOM 1547 C CA . CYS A 1 210 ? -43.055 -12.296 -23.817 1.00 69.75 210 CYS A CA 1
ATOM 1548 C C . CYS A 1 210 ? -44.007 -11.234 -24.390 1.00 69.75 210 CYS A C 1
ATOM 1550 O O . CYS A 1 210 ? -45.213 -11.481 -24.477 1.00 69.75 210 CYS A O 1
ATOM 1552 N N . TYR A 1 211 ? -43.465 -10.059 -24.713 1.00 67.94 211 TYR A N 1
ATOM 1553 C CA . TYR A 1 211 ? -44.167 -8.895 -25.272 1.00 67.94 211 TYR A CA 1
ATOM 1554 C C . TYR A 1 211 ? -43.684 -8.591 -26.691 1.00 67.94 211 TYR A C 1
ATOM 1556 O O . TYR A 1 211 ? -42.560 -9.037 -27.021 1.00 67.94 211 TYR A O 1
#

Secondary structure (DSSP, 8-state):
--SGGGGHHHHHHHHHHHHS-BHHHHHHHHHHHHHHHHHHHHHHH---HHHHHHHHHHHHHHHTT--HHHIIIIIHHHSHHHHHHHHHHHHHHHHHHHTT--B------GGGHHHHT--TT--HHHHHHHHHHHHHHHHTTTT-HHHHHHHHHHTTT-S-----TT-----------------S-----B-GGG-S-HHHHTTTT-S--B-

InterPro domains:
  IPR001127 Phosphotransferase system, sugar-specific permease EIIA type 1 [PF00358] (180-210)
  IPR011055 Duplicated hybrid motif [G3DSA:2.70.70.10] (169-211)
  IPR011055 Duplicated hybrid motif [SSF51261] (174-210)
  IPR013013 Phosphotransferase system, EIIC component, type 1 [PS51103] (1-164)
  IPR050558 Phosphotransferase System Sugar-Specific Components [PTHR30175] (1-206)

Sequence (211 aa):
MFGMHWALIPLAISDVATNGSSSILSAALLPCFTQTGVLVAIMLKTKEEKVRTISIPAFVSSIFGVTEPAIYGVTLPMKTPFYISCGVSELMGAAMIALDIKMYSTGGLGVFVFPSLIGQDGSLLKLSLRFLLLSLAVFSPSSSNSLYEYQIYNSGGEVAKAEGKADEAAPVPKEIQQENIASPLIGNIVPLNRVPDQVFASGAMGKGICY

pLDDT: mean 73.3, std 13.58, range [32.38, 88.06]

Radius of gyration: 25.52 Å; chains: 1; bounding box: 72×38×55 Å

Foldseek 3Di:
DPCVLVVVVVVQVVCCVPVLWGLSLLLSQLLLLLLLLLLVLLCVQAPDPVLNVQSVVCNVCSQQQNNVSSCLQHDVLLVVSVVLSVVLSVVLSVVCVVVVQIFRDPPGHHPRCLVRSCDPVNDPVSNVVSVVSSVCSNNVSNVVNVRSNVSSVVSVPRSPPPPPPPPPPDPPDDDDDDDDDDDPDDDDWDDQCPPPDPCSNVCVVHDDIDD

Organism: Streptococcus thermophilus (NCBI:txid1308)